Protein AF-A0A961QPS8-F1 (afdb_monomer)

pLDDT: mean 92.87, std 6.24, range [46.91, 98.75]

Nearest PDB structures (foldseek):
  7q5c-assembly1_XXX  TM=2.454E-01  e=1.248E+00  Escherichia coli K-12
  8op8-assembly1_A  TM=2.376E-01  e=6.793E+00  Thermochaetoides thermophila

Mean predicted aligned error: 6.26 Å

Sequence (307 aa):
ETGTLKFAVSGADPADGATFTMTGNLADLVAGGDMFVPVGVDMNLPGAALKAGMTMDFDVTYGQGNYEIDGESPDGPFKLMAAAESGTFGLKLAQEGFAYAAGGKGADISVLVPDFPLPMNVKLAETLADFAMPLAASDEAAPFNAVIRLVGLEVSDELWSIFDPTATLPRDPASLVVDLSGMMRPMIDLFSEEAAQSQMPPVEMRSLDVNDVQLRAAGAELTGTGAMTFDNSAGMPMPIGEVNLRLAGANALMDNLVAMGLMPQDQVMFARMMLGLYAVPSGDDTLTSKIEFKEGGKIFANGQQVQ

Solvent-accessible surface area (backbone atoms only — not comparable to full-atom values): 15236 Å² total; per-residue (Å²): 120,75,39,73,49,71,52,75,51,72,54,66,43,90,88,77,66,26,36,40,39,35,41,36,40,33,29,52,37,41,76,52,70,54,74,48,76,54,89,93,56,57,80,92,41,58,38,62,29,26,76,63,61,21,35,38,38,37,39,37,38,33,36,47,32,39,40,39,37,44,34,39,46,93,83,38,54,35,38,39,38,38,36,29,52,26,36,39,38,36,42,37,40,41,51,63,28,41,35,39,35,41,36,37,30,49,36,40,36,37,40,34,45,64,94,43,99,59,71,43,38,43,34,30,50,33,40,36,41,37,38,32,35,62,29,39,50,42,97,64,66,41,66,32,41,44,34,40,36,41,32,44,42,38,68,31,69,72,61,45,39,77,81,43,70,81,61,74,57,47,85,62,59,21,30,43,36,38,34,36,35,34,28,33,21,21,72,43,42,60,58,36,72,68,39,72,69,42,94,57,82,57,59,48,65,44,35,43,34,36,74,37,34,36,42,33,46,48,65,21,36,41,38,33,35,34,44,33,35,37,50,57,90,79,78,57,72,40,59,36,36,40,38,43,36,38,40,32,27,55,60,60,38,51,52,44,35,37,76,71,68,78,38,60,67,69,58,50,53,51,49,53,54,56,47,57,71,48,34,45,81,75,58,85,57,25,35,36,25,41,39,36,34,35,86,92,74,33,31,23,30,71,88,40,79,78,81

Radius of gyration: 24.62 Å; Cα contacts (8 Å, |Δi|>4): 774; chains: 1; bounding box: 67×42×61 Å

Foldseek 3Di:
DWDKDWDWDKDADPPFGKIKIKTKIWTRKDKDKDWDFDPPDDPVQVLSRQVSWTKIWIKIKTAKMKMKMWMAGPQGIKIKIKIFGMWMWIWIDHQFKTKTKTKTAWIKMWIDDPVDPDIKIWTFGMWMFIWMDTQAADPFWDKIKTKTKGHFIAIDLVVVCVQCVPCLFDRGGWIWIWIKMAIKGQNHRCSDPVVVPDPDRRMGGAKMWRCWTWTDDRQKIKIKTWIWGFDCPVVDTFTFIKMKMKIACVLVSLVSCVVSVVDDPVVSVVVVVVCVVQWDDDDVRMTMWMWGGHPPRWIDIPNHTPD

Secondary structure (DSSP, 8-state):
--EEEEEEEEEE-TTT--EEEEEEEEEEEEEEEEEE--TT--TT-HHHHHHTT-EEEEEEEE-SEEEEEEEEETTEEEEEEEEESEEEEEEEE-SSEEEEEEEEEEEEEEEE-TT-SS-EEEEEEEEEEEEEEE-S--SS-EEEEEEEEEEEEEE-HHHHHHH-TT--S--PPEEEEEEEEEEEEESS-TTSHHHHH-SS--EEEEEEEEEEEEEEETTEEEEEEEEEEEE-TTSSPEEEEEEEEEEESHHHHHHHHHHTTSS-HHHHHHHHHHHHHH-EEEETTEEEEEEEEEGGGEEEETTEE--

Structure (mmCIF, N/CA/C/O backbone):
data_AF-A0A961QPS8-F1
#
_entry.id   AF-A0A961QPS8-F1
#
loop_
_atom_site.group_PDB
_atom_site.id
_atom_site.type_symbol
_atom_site.label_atom_id
_atom_site.label_alt_id
_atom_site.label_comp_id
_atom_site.label_asym_id
_atom_site.label_entity_id
_atom_site.label_seq_id
_atom_site.pdbx_PDB_ins_code
_atom_site.Cartn_x
_atom_site.Cartn_y
_atom_site.Cartn_z
_atom_site.occupancy
_atom_site.B_iso_or_equiv
_atom_site.auth_seq_id
_atom_site.auth_comp_id
_atom_site.auth_asym_id
_atom_site.auth_atom_id
_atom_site.pdbx_PDB_model_num
ATOM 1 N N . GLU A 1 1 ? 17.826 -23.296 -14.457 1.00 46.91 1 GLU A N 1
ATOM 2 C CA . GLU A 1 1 ? 18.429 -24.158 -13.418 1.00 46.91 1 GLU A CA 1
ATOM 3 C C . GLU A 1 1 ? 18.083 -23.547 -12.068 1.00 46.91 1 GLU A C 1
ATOM 5 O O . GLU A 1 1 ? 18.291 -22.354 -11.915 1.00 46.91 1 GLU A O 1
ATOM 10 N N . THR A 1 2 ? 17.494 -24.304 -11.140 1.00 57.53 2 THR A N 1
ATOM 11 C CA . THR A 1 2 ? 17.250 -23.850 -9.760 1.00 57.53 2 THR A CA 1
ATOM 12 C C . THR A 1 2 ? 18.568 -23.908 -8.996 1.00 57.53 2 THR A C 1
ATOM 14 O O . THR A 1 2 ? 19.067 -24.992 -8.689 1.00 57.53 2 THR A O 1
ATOM 17 N N . GLY A 1 3 ? 19.179 -22.749 -8.762 1.00 69.06 3 GLY A N 1
ATOM 18 C CA . GLY A 1 3 ? 20.441 -22.628 -8.037 1.00 69.06 3 GLY A CA 1
ATOM 19 C C . GLY A 1 3 ? 20.224 -22.124 -6.614 1.00 69.06 3 GLY A C 1
ATOM 20 O O . GLY A 1 3 ? 19.382 -21.261 -6.379 1.00 69.06 3 GLY A O 1
ATOM 21 N N . THR A 1 4 ? 21.013 -22.625 -5.663 1.00 81.56 4 THR A N 1
ATOM 22 C CA . THR A 1 4 ? 21.198 -21.937 -4.380 1.00 81.56 4 THR A CA 1
ATOM 23 C C . THR A 1 4 ? 22.307 -20.906 -4.548 1.00 81.56 4 THR A C 1
ATOM 25 O O . THR A 1 4 ? 23.461 -21.273 -4.783 1.00 81.56 4 THR A O 1
ATOM 28 N N . LEU A 1 5 ? 21.984 -19.625 -4.409 1.00 85.69 5 LEU A N 1
ATOM 29 C CA . LEU A 1 5 ? 22.974 -18.555 -4.381 1.00 85.69 5 LEU A CA 1
ATOM 30 C C . LEU A 1 5 ? 23.440 -18.356 -2.939 1.00 85.69 5 LEU A C 1
ATOM 32 O O . LEU A 1 5 ? 22.625 -18.176 -2.041 1.00 85.69 5 LEU A O 1
ATOM 36 N N . LYS A 1 6 ? 24.752 -18.371 -2.712 1.00 89.25 6 LYS A N 1
ATOM 37 C CA . LYS A 1 6 ? 25.366 -17.935 -1.452 1.00 89.25 6 LYS A CA 1
ATOM 38 C C . LYS A 1 6 ? 26.243 -16.736 -1.746 1.00 89.25 6 LYS A C 1
ATOM 40 O O . LYS A 1 6 ? 26.982 -16.759 -2.729 1.00 89.25 6 LYS A O 1
ATOM 45 N N . PHE A 1 7 ? 26.186 -15.721 -0.900 1.00 88.88 7 PHE A N 1
ATOM 46 C CA . PHE A 1 7 ? 26.991 -14.520 -1.075 1.00 88.88 7 PHE A CA 1
ATOM 47 C C . PHE A 1 7 ? 27.584 -14.058 0.253 1.00 88.88 7 PHE A C 1
ATOM 49 O O . PHE A 1 7 ? 27.034 -14.305 1.327 1.00 88.88 7 PHE A O 1
ATOM 56 N N . ALA A 1 8 ? 28.736 -13.404 0.147 1.00 90.56 8 ALA A N 1
ATOM 57 C CA . ALA A 1 8 ? 29.408 -12.730 1.240 1.00 90.56 8 ALA A CA 1
ATOM 58 C C . ALA A 1 8 ? 29.991 -11.423 0.698 1.00 90.56 8 ALA A C 1
ATOM 60 O O . ALA A 1 8 ? 30.684 -11.430 -0.321 1.00 90.56 8 ALA A O 1
ATOM 61 N N . VAL A 1 9 ? 29.686 -10.313 1.357 1.00 91.44 9 VAL A N 1
ATOM 62 C CA . VAL A 1 9 ? 30.145 -8.969 0.999 1.00 91.44 9 VAL A CA 1
ATOM 63 C C . VAL A 1 9 ? 30.686 -8.317 2.260 1.00 91.44 9 VAL A C 1
ATOM 65 O O . VAL A 1 9 ? 30.126 -8.496 3.335 1.00 91.44 9 VAL A O 1
ATOM 68 N N . SER A 1 10 ? 31.769 -7.561 2.152 1.00 92.69 10 SER A N 1
ATOM 69 C CA . SER A 1 10 ? 32.258 -6.733 3.250 1.00 92.69 10 SER A CA 1
ATOM 70 C C . SER A 1 10 ? 32.686 -5.369 2.737 1.00 92.69 10 SER A C 1
ATOM 72 O O . SER A 1 10 ? 33.065 -5.218 1.573 1.00 92.69 10 SER A O 1
ATOM 74 N N . GLY A 1 11 ? 32.604 -4.369 3.605 1.00 90.81 11 GLY A N 1
ATOM 75 C CA . GLY A 1 11 ? 32.961 -2.999 3.275 1.00 90.81 11 GLY A CA 1
ATOM 76 C C . GLY A 1 11 ? 33.379 -2.209 4.504 1.00 90.81 11 GLY A C 1
ATOM 77 O O . GLY A 1 11 ? 33.095 -2.597 5.638 1.00 90.81 11 GLY A O 1
ATOM 78 N N . ALA A 1 12 ? 34.071 -1.103 4.249 1.00 89.50 12 ALA A N 1
ATOM 79 C CA . ALA A 1 12 ? 34.428 -0.115 5.251 1.00 89.50 12 ALA A CA 1
ATOM 80 C C . ALA A 1 12 ? 34.235 1.289 4.668 1.00 89.50 12 ALA A C 1
ATOM 82 O O . ALA A 1 12 ? 34.632 1.528 3.523 1.00 89.50 12 ALA A O 1
ATOM 83 N N . ASP A 1 13 ? 33.640 2.197 5.436 1.00 83.25 13 ASP A N 1
ATOM 84 C CA . ASP A 1 13 ? 33.538 3.605 5.077 1.00 83.25 13 ASP A CA 1
ATOM 85 C C . ASP A 1 13 ? 34.878 4.302 5.388 1.00 83.25 13 ASP A C 1
ATOM 87 O O . ASP A 1 13 ? 35.341 4.305 6.533 1.00 83.25 13 ASP A O 1
ATOM 91 N N . PRO A 1 14 ? 35.557 4.874 4.380 1.00 78.75 14 PRO A N 1
ATOM 92 C CA . PRO A 1 14 ? 36.838 5.539 4.579 1.00 78.75 14 PRO A CA 1
ATOM 93 C C . PRO A 1 14 ? 36.748 6.872 5.344 1.00 78.75 14 PRO A C 1
ATOM 95 O O . PRO A 1 14 ? 37.793 7.387 5.743 1.00 78.75 14 PRO A O 1
ATOM 98 N N . ALA A 1 15 ? 35.561 7.461 5.518 1.00 81.94 15 ALA A N 1
ATOM 99 C CA . ALA A 1 15 ? 35.373 8.750 6.182 1.00 81.94 15 ALA A CA 1
ATOM 100 C C . ALA A 1 15 ? 35.263 8.629 7.709 1.00 81.94 15 ALA A C 1
ATOM 102 O O . ALA A 1 15 ? 35.860 9.439 8.421 1.00 81.94 15 ALA A O 1
ATOM 103 N N . ASP A 1 16 ? 34.530 7.634 8.209 1.00 81.81 16 ASP A N 1
ATOM 104 C CA . ASP A 1 16 ? 34.282 7.435 9.644 1.00 81.81 16 ASP A CA 1
ATOM 105 C C . ASP A 1 16 ? 34.782 6.082 10.183 1.00 81.81 16 ASP A C 1
ATOM 107 O O . ASP A 1 16 ? 34.787 5.865 11.394 1.00 81.81 16 ASP A O 1
ATOM 111 N N . GLY A 1 17 ? 35.285 5.205 9.308 1.00 80.81 17 GLY A N 1
ATOM 112 C CA . GLY A 1 17 ? 35.833 3.904 9.677 1.00 80.81 17 GLY A CA 1
ATOM 113 C C . GLY A 1 17 ? 34.779 2.840 9.979 1.00 80.81 17 GLY A C 1
ATOM 114 O O . GLY A 1 17 ? 35.161 1.762 10.440 1.00 80.81 17 GLY A O 1
ATOM 115 N N . ALA A 1 18 ? 33.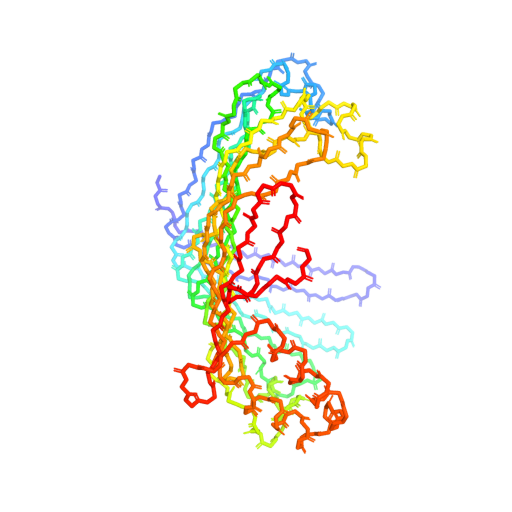491 3.105 9.729 1.00 87.19 18 ALA A N 1
ATOM 116 C CA . ALA A 1 18 ? 32.432 2.123 9.922 1.00 87.19 18 ALA A CA 1
ATOM 117 C C . ALA A 1 18 ? 32.671 0.887 9.045 1.00 87.19 18 ALA A C 1
ATOM 119 O O . ALA A 1 18 ? 33.110 1.006 7.902 1.00 87.19 18 ALA A O 1
ATOM 120 N N . THR A 1 19 ? 32.377 -0.310 9.551 1.00 92.00 19 THR A N 1
ATO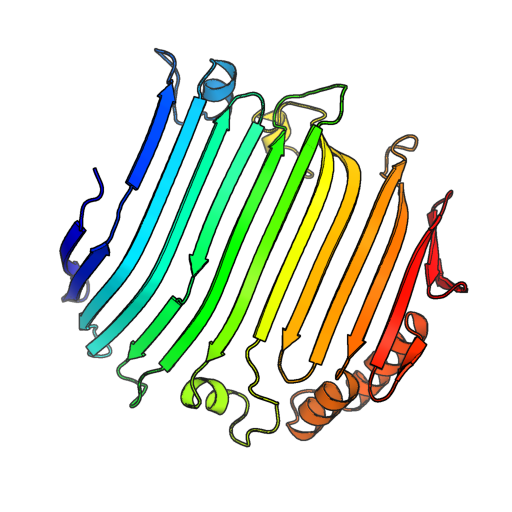M 121 C CA . THR A 1 19 ? 32.561 -1.563 8.800 1.00 92.00 19 THR A CA 1
ATOM 122 C C . THR A 1 19 ? 31.287 -2.386 8.769 1.00 92.00 19 THR A C 1
ATOM 124 O O . THR A 1 19 ? 30.444 -2.270 9.656 1.00 92.00 19 THR A O 1
ATOM 127 N N . PHE A 1 20 ? 31.142 -3.231 7.750 1.00 92.81 20 PHE A N 1
ATOM 128 C CA . PHE A 1 20 ? 30.085 -4.233 7.716 1.00 92.81 20 PHE A CA 1
ATOM 129 C C . PHE A 1 20 ? 30.532 -5.510 7.005 1.00 92.81 20 PHE A C 1
ATOM 131 O O . PHE A 1 20 ? 31.350 -5.493 6.080 1.00 92.81 20 PHE A O 1
ATOM 138 N N . THR A 1 21 ? 29.933 -6.622 7.410 1.00 94.31 21 THR A N 1
ATOM 139 C CA . THR A 1 21 ? 29.937 -7.902 6.713 1.00 94.31 21 THR A CA 1
ATOM 140 C C . THR A 1 21 ? 28.502 -8.344 6.499 1.00 94.31 21 THR A C 1
ATOM 142 O O . THR A 1 21 ? 27.720 -8.392 7.440 1.00 94.31 21 THR A O 1
ATOM 145 N N . MET A 1 22 ? 28.168 -8.694 5.266 1.00 94.19 22 MET A N 1
ATOM 146 C CA . MET A 1 22 ? 26.887 -9.252 4.878 1.00 94.19 22 MET A CA 1
ATOM 147 C C . MET A 1 22 ? 27.101 -10.679 4.389 1.00 94.19 22 MET A C 1
ATOM 149 O O . MET A 1 22 ? 27.921 -10.912 3.501 1.00 94.19 22 MET A O 1
ATOM 153 N N . THR A 1 23 ? 26.350 -11.632 4.923 1.00 95.38 23 THR A N 1
ATOM 154 C CA . THR A 1 23 ? 26.314 -13.008 4.418 1.00 95.38 23 THR A CA 1
ATOM 155 C C . THR A 1 23 ? 24.877 -13.431 4.187 1.00 95.38 23 THR A C 1
ATOM 157 O O . THR A 1 23 ? 23.976 -12.971 4.877 1.00 95.38 23 THR A O 1
ATOM 160 N N . GLY A 1 24 ? 24.636 -14.287 3.202 1.00 93.94 24 GLY A N 1
ATOM 161 C CA . GLY A 1 24 ? 23.279 -14.740 2.938 1.00 93.94 24 GLY A CA 1
ATOM 162 C C . GLY A 1 24 ? 23.203 -15.916 1.990 1.00 93.94 24 GLY A C 1
ATOM 163 O O . GLY A 1 24 ? 24.182 -16.308 1.340 1.00 93.94 24 GLY A O 1
ATOM 164 N N . ASN A 1 25 ? 22.011 -16.495 1.932 1.00 94.06 25 ASN A N 1
ATOM 165 C CA . ASN A 1 25 ? 21.670 -17.532 0.980 1.00 94.06 25 ASN A CA 1
ATOM 166 C C . ASN A 1 25 ? 20.266 -17.324 0.410 1.00 94.06 25 ASN A C 1
ATOM 168 O O . ASN A 1 25 ? 19.387 -16.772 1.067 1.00 94.06 25 ASN A O 1
ATOM 172 N N . LEU A 1 26 ? 20.084 -17.790 -0.818 1.00 92.75 26 LEU A N 1
ATOM 173 C CA . LEU A 1 26 ? 18.831 -17.736 -1.549 1.00 92.75 26 LEU A CA 1
ATOM 174 C C . LEU A 1 26 ? 18.625 -19.076 -2.254 1.00 92.75 26 LEU A C 1
ATOM 176 O O . LEU A 1 26 ? 19.466 -19.477 -3.064 1.00 92.75 26 LEU A O 1
ATOM 180 N N . ALA A 1 27 ? 17.553 -19.787 -1.922 1.00 94.81 27 ALA A N 1
ATOM 181 C CA . ALA A 1 27 ? 17.189 -21.052 -2.548 1.00 94.81 27 ALA A CA 1
ATOM 182 C C . ALA A 1 27 ? 16.313 -20.837 -3.787 1.00 94.81 27 ALA A C 1
ATOM 184 O O . ALA A 1 27 ? 15.643 -19.814 -3.919 1.00 94.81 27 ALA A O 1
ATOM 185 N N . ASP A 1 28 ? 16.315 -21.832 -4.677 1.00 94.00 28 ASP A N 1
ATOM 186 C CA . ASP A 1 28 ? 15.413 -21.931 -5.829 1.00 94.00 28 ASP A CA 1
ATOM 187 C C . ASP A 1 28 ? 15.328 -20.658 -6.678 1.00 94.00 28 ASP A C 1
ATOM 189 O O . ASP A 1 28 ? 14.266 -20.310 -7.190 1.00 94.00 28 ASP A O 1
ATOM 193 N N . LEU A 1 29 ? 16.459 -19.959 -6.836 1.00 93.88 29 LEU A N 1
ATOM 194 C CA . LEU A 1 29 ? 16.505 -18.765 -7.664 1.00 93.88 29 LEU A CA 1
ATOM 195 C C . LEU A 1 29 ? 16.275 -19.164 -9.122 1.00 93.88 29 LEU A C 1
ATOM 197 O O . LEU A 1 29 ? 17.059 -19.913 -9.714 1.00 93.88 29 LEU A O 1
ATOM 201 N N . VAL A 1 30 ? 15.207 -18.624 -9.692 1.00 93.31 30 VAL A N 1
ATOM 202 C CA . VAL A 1 30 ? 14.892 -18.677 -11.114 1.00 93.31 30 VAL A CA 1
ATOM 203 C C . VAL A 1 30 ? 14.778 -17.240 -11.586 1.00 93.31 30 VAL A C 1
ATOM 205 O O . VAL A 1 30 ? 14.042 -16.453 -10.999 1.00 93.31 30 VAL A O 1
ATOM 208 N N . ALA A 1 31 ? 15.538 -16.904 -12.621 1.00 92.31 31 ALA A N 1
ATOM 209 C CA . ALA A 1 31 ? 15.462 -15.619 -13.291 1.00 92.31 31 ALA A CA 1
ATOM 210 C C . ALA A 1 31 ? 15.270 -15.873 -14.785 1.00 92.31 31 ALA A C 1
ATOM 212 O O . ALA A 1 31 ? 16.055 -16.607 -15.398 1.00 92.31 31 ALA A O 1
ATOM 213 N N . GLY A 1 32 ? 14.214 -15.298 -15.337 1.00 93.12 32 GLY A N 1
ATOM 214 C CA . GLY A 1 32 ? 13.898 -15.261 -16.751 1.00 93.12 32 GLY A CA 1
ATOM 215 C C . GLY A 1 32 ? 13.881 -13.818 -17.230 1.00 93.12 32 GLY A C 1
ATOM 216 O O . GLY A 1 32 ? 13.645 -12.881 -16.468 1.00 93.12 32 GLY A O 1
ATOM 217 N N . GLY A 1 33 ? 14.191 -13.619 -18.502 1.00 92.94 33 GLY A N 1
ATOM 218 C CA . GLY A 1 33 ? 13.954 -12.322 -19.094 1.00 92.94 33 GLY A CA 1
ATOM 219 C C . GLY A 1 33 ? 14.392 -12.227 -20.537 1.00 92.94 33 GLY A C 1
ATOM 220 O O . GLY A 1 33 ? 15.407 -12.794 -20.941 1.00 92.94 33 GLY A O 1
ATOM 221 N N . ASP A 1 34 ? 13.622 -11.453 -21.282 1.00 94.56 34 ASP A N 1
ATOM 222 C CA . ASP A 1 34 ? 13.868 -11.088 -22.660 1.00 94.56 34 ASP A CA 1
ATOM 223 C C . ASP A 1 34 ? 13.919 -9.563 -22.744 1.00 94.56 34 ASP A C 1
ATOM 225 O O . ASP A 1 34 ? 13.008 -8.846 -22.326 1.00 94.56 34 ASP A O 1
ATOM 229 N N . MET A 1 35 ? 15.015 -9.052 -23.294 1.00 92.38 35 MET A N 1
ATOM 230 C CA . MET A 1 35 ? 15.193 -7.629 -23.537 1.00 92.38 35 MET A CA 1
ATOM 231 C C . MET A 1 35 ? 15.536 -7.417 -25.002 1.00 92.38 35 MET A C 1
ATOM 233 O O . MET A 1 35 ? 16.478 -8.012 -25.529 1.00 92.38 35 MET A O 1
ATOM 237 N N . PHE A 1 36 ? 14.803 -6.518 -25.644 1.00 93.12 36 PHE A N 1
ATOM 238 C CA . PHE A 1 36 ? 15.124 -6.037 -26.975 1.00 93.12 36 PHE A CA 1
ATOM 239 C C . PHE A 1 36 ? 15.411 -4.542 -26.904 1.00 93.12 36 PHE A C 1
ATOM 241 O O . PHE A 1 36 ? 14.554 -3.750 -26.518 1.00 93.12 36 PHE A O 1
ATOM 248 N N . VAL A 1 37 ? 16.630 -4.163 -27.289 1.00 91.25 37 VAL A N 1
ATOM 249 C CA . VAL A 1 37 ? 17.061 -2.765 -27.378 1.00 91.25 37 VAL A CA 1
ATOM 250 C C . VAL A 1 37 ? 17.400 -2.458 -28.837 1.00 91.25 37 VAL A C 1
ATOM 252 O O . VAL A 1 37 ? 18.341 -3.050 -29.378 1.00 91.25 37 VAL A O 1
ATOM 255 N N . PRO A 1 38 ? 16.665 -1.546 -29.496 1.00 88.88 38 PRO A N 1
ATOM 256 C CA . PRO A 1 38 ? 16.979 -1.139 -30.857 1.00 88.88 38 PRO A CA 1
ATOM 257 C C . PRO A 1 38 ? 18.354 -0.457 -30.944 1.00 88.88 38 PRO A C 1
ATOM 259 O O . PRO A 1 38 ? 18.767 0.293 -30.058 1.00 88.88 38 PRO A O 1
ATOM 262 N N . VAL A 1 39 ? 19.075 -0.696 -32.042 1.00 88.31 39 VAL A N 1
ATOM 263 C CA . VAL A 1 39 ? 20.409 -0.114 -32.261 1.00 88.31 39 VAL A CA 1
ATOM 264 C C . VAL A 1 39 ? 20.317 1.410 -32.392 1.00 88.31 39 VAL A C 1
ATOM 266 O O . VAL A 1 39 ? 19.514 1.921 -33.168 1.00 88.31 39 VAL A O 1
ATOM 269 N N . GLY A 1 40 ? 21.200 2.133 -31.695 1.00 82.81 40 GLY A N 1
ATOM 270 C CA . GLY A 1 40 ? 21.330 3.591 -31.820 1.00 82.81 40 GLY A CA 1
ATOM 271 C C . GLY A 1 40 ? 20.361 4.407 -30.960 1.00 82.81 40 GLY A C 1
ATOM 272 O O . GLY A 1 40 ? 20.260 5.615 -31.154 1.00 82.81 40 GLY A O 1
ATOM 273 N N . VAL A 1 41 ? 19.664 3.765 -30.023 1.00 83.81 41 VAL A N 1
ATOM 274 C CA . VAL A 1 41 ? 18.762 4.412 -29.065 1.00 83.81 41 VAL A CA 1
ATOM 275 C C . VAL A 1 41 ? 19.531 4.902 -27.834 1.00 83.81 41 VAL A C 1
ATOM 277 O O . VAL A 1 41 ? 20.390 4.194 -27.308 1.00 83.81 41 VAL A O 1
ATOM 280 N N . ASP A 1 42 ? 19.200 6.103 -27.354 1.00 80.31 42 ASP A N 1
ATOM 281 C CA . ASP A 1 42 ? 19.700 6.625 -26.079 1.00 80.31 42 ASP A CA 1
ATOM 282 C C . ASP A 1 42 ? 18.856 6.093 -24.913 1.00 80.31 42 ASP A C 1
ATOM 284 O O . ASP A 1 42 ? 17.688 6.451 -24.755 1.00 80.31 42 ASP A O 1
ATOM 288 N N . MET A 1 43 ? 19.462 5.249 -24.076 1.00 78.31 43 MET A N 1
ATOM 289 C CA . MET A 1 43 ? 18.806 4.640 -22.912 1.00 78.31 43 MET A CA 1
ATOM 290 C C . MET A 1 43 ? 18.489 5.644 -21.794 1.00 78.31 43 MET A C 1
ATOM 292 O O . MET A 1 43 ? 17.708 5.329 -20.900 1.00 78.31 43 MET A O 1
ATOM 296 N N . ASN A 1 44 ? 19.046 6.858 -21.844 1.00 79.56 44 ASN A N 1
ATOM 297 C CA . ASN A 1 44 ? 18.687 7.932 -20.915 1.00 79.56 44 ASN A CA 1
ATOM 298 C C . ASN A 1 44 ? 17.355 8.608 -21.282 1.00 79.56 44 ASN A C 1
ATOM 300 O O . ASN A 1 44 ? 16.832 9.395 -20.496 1.00 79.56 44 ASN A O 1
ATOM 304 N N . LEU A 1 45 ? 16.799 8.304 -22.462 1.00 74.19 45 LEU A N 1
ATOM 305 C CA . LEU A 1 45 ? 15.521 8.815 -22.955 1.00 74.19 45 LEU A CA 1
ATOM 306 C C . LEU A 1 45 ? 14.523 7.652 -23.116 1.00 74.19 45 LEU A C 1
ATOM 308 O O . LEU A 1 45 ? 14.223 7.245 -24.243 1.00 74.19 45 LEU A O 1
ATOM 312 N N . PRO A 1 46 ? 13.980 7.102 -22.011 1.00 75.38 46 PRO A N 1
ATOM 313 C CA . PRO A 1 46 ? 13.177 5.877 -22.034 1.00 75.38 46 PRO A CA 1
ATOM 314 C C . PRO A 1 46 ? 11.958 5.965 -22.961 1.00 75.38 46 PRO A C 1
ATOM 316 O O . PRO A 1 46 ? 11.638 4.990 -23.635 1.00 75.38 46 PRO A O 1
ATOM 319 N N . GLY A 1 47 ? 11.324 7.135 -23.095 1.00 81.88 47 GLY A N 1
ATOM 320 C CA . GLY A 1 47 ? 10.215 7.307 -24.038 1.00 81.88 47 GLY A CA 1
ATOM 321 C C . GLY A 1 47 ? 10.617 7.205 -25.511 1.00 81.88 47 GLY A C 1
ATOM 322 O O . GLY A 1 47 ? 9.896 6.607 -26.309 1.00 81.88 47 GLY A O 1
ATOM 323 N N . ALA A 1 48 ? 11.793 7.719 -25.886 1.00 83.56 48 ALA A N 1
ATOM 324 C CA . ALA A 1 48 ? 12.323 7.547 -27.239 1.00 83.56 48 ALA A CA 1
ATOM 325 C C . ALA A 1 48 ? 12.696 6.081 -27.506 1.00 83.56 48 ALA A C 1
ATOM 327 O O . ALA A 1 48 ? 12.461 5.575 -28.603 1.00 83.56 48 ALA A O 1
ATOM 328 N N . ALA A 1 49 ? 13.219 5.389 -26.491 1.00 86.62 49 ALA A N 1
ATOM 329 C CA . ALA A 1 49 ? 13.554 3.976 -26.578 1.00 86.62 49 ALA A CA 1
ATOM 330 C C . ALA A 1 49 ? 12.324 3.086 -26.782 1.00 86.62 49 ALA A C 1
ATOM 332 O O . ALA A 1 49 ? 12.324 2.237 -27.675 1.00 86.62 49 ALA A O 1
ATOM 333 N N . LEU A 1 50 ? 11.250 3.324 -26.025 1.00 88.81 50 LEU A N 1
ATOM 334 C CA . LEU A 1 50 ? 9.989 2.593 -26.177 1.00 88.81 50 LEU A CA 1
ATOM 335 C C . LEU A 1 50 ? 9.355 2.832 -27.548 1.00 88.81 50 LEU A C 1
ATOM 337 O O . LEU A 1 50 ? 8.972 1.877 -28.216 1.00 88.81 50 LEU A O 1
ATOM 341 N N . LYS A 1 51 ? 9.345 4.080 -28.034 1.00 86.12 51 LYS A N 1
ATOM 342 C CA . LYS A 1 51 ? 8.882 4.399 -29.397 1.00 86.12 51 LYS A CA 1
ATOM 343 C C . LYS A 1 51 ? 9.712 3.736 -30.494 1.00 86.12 51 LYS A C 1
ATOM 345 O O . LYS A 1 51 ? 9.184 3.451 -31.564 1.00 86.12 51 LYS A O 1
ATOM 350 N N . ALA A 1 52 ? 11.001 3.505 -30.250 1.00 89.38 52 ALA A N 1
ATOM 351 C CA . ALA A 1 52 ? 11.874 2.786 -31.173 1.00 89.38 52 ALA A CA 1
ATOM 352 C C . ALA A 1 52 ? 11.654 1.259 -31.145 1.00 89.38 52 ALA A C 1
ATOM 354 O O . ALA A 1 52 ? 12.288 0.544 -31.923 1.00 89.38 52 ALA A O 1
ATOM 355 N N . GLY A 1 53 ? 10.759 0.764 -30.283 1.00 90.19 53 GLY A N 1
ATOM 356 C CA . GLY A 1 53 ? 10.390 -0.643 -30.169 1.00 90.19 53 GLY A CA 1
ATOM 357 C C . GLY A 1 53 ? 11.110 -1.391 -29.052 1.00 90.19 53 GLY A C 1
ATOM 358 O O . GLY A 1 53 ? 11.144 -2.613 -29.104 1.00 90.19 53 GLY A O 1
ATOM 359 N N . MET A 1 54 ? 11.713 -0.702 -28.074 1.00 92.94 54 MET A N 1
ATOM 360 C CA . MET A 1 54 ? 12.319 -1.364 -26.914 1.00 92.94 54 MET A CA 1
ATOM 361 C C . MET A 1 54 ? 11.274 -2.162 -26.128 1.00 92.94 54 MET A C 1
ATOM 363 O O . MET A 1 54 ? 10.198 -1.648 -25.822 1.00 92.94 54 MET A O 1
ATOM 367 N N . THR A 1 55 ? 11.631 -3.385 -25.739 1.00 94.94 55 THR A N 1
ATOM 368 C CA . THR A 1 55 ? 10.825 -4.217 -24.840 1.00 94.94 55 THR A CA 1
ATOM 369 C C . THR A 1 55 ? 11.690 -4.791 -23.727 1.00 94.94 55 THR A C 1
ATOM 371 O O . THR A 1 55 ? 12.851 -5.148 -23.941 1.00 94.94 55 THR A O 1
ATOM 374 N N . MET A 1 56 ? 11.111 -4.908 -22.539 1.00 94.94 56 MET A N 1
ATOM 375 C CA . MET A 1 56 ? 11.689 -5.583 -21.385 1.00 94.94 56 MET A CA 1
ATOM 376 C C . MET A 1 56 ? 10.625 -6.493 -20.785 1.00 94.94 56 MET A C 1
ATOM 378 O O . MET A 1 56 ? 9.537 -6.030 -20.459 1.00 94.94 56 MET A O 1
ATOM 382 N N . ASP A 1 57 ? 10.939 -7.769 -20.639 1.00 96.62 57 ASP A N 1
ATOM 383 C CA . ASP A 1 57 ? 10.179 -8.729 -19.847 1.00 96.62 57 ASP A CA 1
ATOM 384 C C . ASP A 1 57 ? 11.188 -9.404 -18.928 1.00 96.62 57 ASP A C 1
ATOM 386 O O . ASP A 1 57 ? 12.190 -9.941 -19.397 1.00 96.62 57 ASP A O 1
ATOM 390 N N . PHE A 1 58 ? 11.000 -9.282 -17.625 1.00 96.38 58 PHE A N 1
ATOM 391 C CA . PHE A 1 58 ? 11.906 -9.823 -16.629 1.00 96.38 58 PHE A CA 1
ATOM 392 C C . PHE A 1 58 ? 11.090 -10.401 -15.490 1.00 96.38 58 PHE A C 1
ATOM 394 O O . PHE A 1 58 ? 10.214 -9.731 -14.943 1.00 96.38 58 PHE A O 1
ATOM 401 N N . ASP A 1 59 ? 11.413 -11.625 -15.109 1.00 96.69 59 ASP A N 1
ATOM 402 C CA . ASP A 1 59 ? 10.801 -12.323 -13.998 1.00 96.69 59 ASP A CA 1
ATOM 403 C C . ASP A 1 59 ? 11.882 -12.953 -13.122 1.00 96.69 59 ASP A C 1
ATOM 405 O O . ASP A 1 59 ? 12.876 -13.508 -13.589 1.00 96.69 59 ASP A O 1
ATOM 409 N N . VAL A 1 60 ? 11.703 -12.837 -11.814 1.00 95.69 60 VAL A N 1
ATOM 410 C CA . VAL A 1 60 ? 12.544 -13.481 -10.816 1.00 95.69 60 VAL A CA 1
ATOM 411 C C . VAL A 1 60 ? 11.644 -14.094 -9.772 1.00 95.69 60 VAL A C 1
ATOM 413 O O . VAL A 1 60 ? 10.756 -13.443 -9.227 1.00 95.69 60 VAL A O 1
ATOM 416 N N . THR A 1 61 ? 11.923 -15.338 -9.432 1.00 96.44 61 THR A N 1
ATOM 417 C CA . THR A 1 61 ? 11.336 -16.000 -8.274 1.00 96.44 61 THR A CA 1
ATOM 418 C C . THR A 1 61 ? 12.443 -16.614 -7.446 1.00 96.44 61 THR A C 1
ATOM 420 O O . THR A 1 61 ? 13.427 -17.116 -7.993 1.00 96.44 61 THR A O 1
ATOM 423 N N . TYR A 1 62 ? 12.277 -16.605 -6.134 1.00 95.25 62 TYR A N 1
ATOM 424 C CA . TYR A 1 62 ? 13.168 -17.298 -5.222 1.00 95.25 62 TYR A CA 1
ATOM 425 C C . TYR A 1 62 ? 12.367 -17.979 -4.110 1.00 95.25 62 TYR A C 1
ATOM 427 O O . TYR A 1 62 ? 11.283 -17.523 -3.733 1.00 95.25 62 TYR A O 1
ATOM 435 N N . GLY A 1 63 ? 12.897 -19.096 -3.618 1.00 95.88 63 GLY A N 1
ATOM 436 C CA . GLY A 1 63 ? 12.357 -19.845 -2.487 1.00 95.88 63 GLY A CA 1
ATOM 437 C C . GLY A 1 63 ? 12.825 -19.264 -1.157 1.00 95.88 63 GLY A C 1
ATOM 438 O O . GLY A 1 63 ? 12.929 -18.054 -0.991 1.00 95.88 63 GLY A O 1
ATOM 439 N N . GLN A 1 64 ? 13.145 -20.116 -0.189 1.00 96.44 64 GLN A N 1
ATOM 440 C CA . GLN A 1 64 ? 13.608 -19.631 1.108 1.00 96.44 64 GLN A CA 1
ATOM 441 C C . GLN A 1 64 ? 14.912 -18.829 0.964 1.00 96.44 64 GLN A C 1
ATOM 443 O O . GLN A 1 64 ? 15.863 -19.274 0.318 1.00 96.44 64 GLN A O 1
ATOM 448 N N . GLY A 1 65 ? 14.972 -17.659 1.595 1.00 95.00 65 GLY A N 1
ATOM 449 C CA . GLY A 1 65 ? 16.155 -16.808 1.615 1.00 95.00 65 GLY A CA 1
ATOM 450 C C . GLY A 1 65 ? 16.418 -16.244 3.000 1.00 95.00 65 GLY A C 1
ATOM 451 O O . GLY A 1 65 ? 15.493 -16.012 3.776 1.00 95.00 65 GLY A O 1
ATOM 452 N N . ASN A 1 66 ? 17.688 -16.018 3.317 1.00 95.81 66 ASN A N 1
ATOM 453 C CA . ASN A 1 66 ? 18.069 -15.223 4.475 1.00 95.81 66 ASN A CA 1
ATOM 454 C C . ASN A 1 66 ? 19.354 -14.444 4.217 1.00 95.81 66 ASN A C 1
ATOM 456 O O . ASN A 1 66 ? 20.184 -14.827 3.387 1.00 95.81 66 ASN A O 1
ATOM 460 N N . TYR A 1 67 ? 19.513 -13.351 4.948 1.00 94.50 67 TYR A N 1
ATOM 461 C CA . TYR A 1 67 ? 20.769 -12.637 5.032 1.00 94.50 67 TYR A CA 1
ATOM 462 C C . TYR A 1 67 ? 20.970 -12.047 6.424 1.00 94.50 67 TYR A C 1
ATOM 464 O O . TYR A 1 67 ? 20.027 -11.756 7.158 1.00 94.50 67 TYR A O 1
ATOM 472 N N . GLU A 1 68 ? 22.234 -11.880 6.768 1.00 96.38 68 GLU A N 1
ATOM 473 C CA . GLU A 1 68 ? 22.714 -11.315 8.014 1.00 96.38 68 GLU A CA 1
ATOM 474 C C . GLU A 1 68 ? 23.720 -10.223 7.673 1.00 96.38 68 GLU A C 1
ATOM 476 O O . GLU A 1 68 ? 24.581 -10.415 6.812 1.00 96.38 68 GLU A O 1
ATOM 481 N N . ILE A 1 69 ? 23.582 -9.073 8.321 1.00 95.44 69 ILE A N 1
ATOM 482 C CA . ILE A 1 69 ? 24.517 -7.958 8.276 1.00 95.44 69 ILE A CA 1
ATOM 483 C C . ILE A 1 69 ? 25.001 -7.738 9.702 1.00 95.44 69 ILE A C 1
ATOM 485 O O . ILE A 1 69 ? 24.201 -7.419 10.578 1.00 95.44 69 ILE A O 1
ATOM 489 N N . ASP A 1 70 ? 26.301 -7.861 9.915 1.00 94.88 70 ASP A N 1
ATOM 490 C CA . ASP A 1 70 ? 26.977 -7.414 11.128 1.00 94.88 70 ASP A CA 1
ATOM 491 C C . ASP A 1 70 ? 27.830 -6.205 10.770 1.00 94.88 70 ASP A C 1
ATOM 493 O O . ASP A 1 70 ? 28.537 -6.224 9.760 1.00 94.88 70 ASP A O 1
ATOM 497 N N . GLY A 1 71 ? 27.785 -5.158 11.581 1.00 93.31 71 GLY A N 1
ATOM 498 C CA . GLY A 1 71 ? 28.611 -3.985 11.357 1.00 93.31 71 GLY A CA 1
ATOM 499 C C . GLY A 1 71 ? 28.953 -3.239 12.630 1.00 93.31 71 GLY A C 1
ATOM 500 O O . GLY A 1 71 ? 28.398 -3.479 13.700 1.00 93.31 71 GLY A O 1
ATOM 501 N N . GLU A 1 72 ? 29.898 -2.323 12.493 1.00 92.56 72 GLU A N 1
ATOM 502 C CA . GLU A 1 72 ? 30.392 -1.471 13.565 1.00 92.56 72 GLU A CA 1
ATOM 503 C C . GLU A 1 72 ? 30.372 -0.030 13.066 1.00 92.56 72 GLU A C 1
ATOM 505 O O . GLU A 1 72 ? 30.975 0.274 12.036 1.00 92.56 72 GLU A O 1
ATOM 510 N N . SER A 1 73 ? 29.630 0.835 13.758 1.00 87.38 73 SER A N 1
ATOM 511 C CA . SER A 1 73 ? 29.553 2.272 13.489 1.00 87.38 73 SER A CA 1
ATOM 512 C C . SER A 1 73 ? 30.216 3.063 14.628 1.00 87.38 73 SER A C 1
ATOM 514 O O . SER A 1 73 ? 30.519 2.487 15.679 1.00 87.38 73 SER A O 1
ATOM 516 N N . PRO A 1 74 ? 30.417 4.386 14.476 1.00 85.00 74 PRO A N 1
ATOM 517 C CA . PRO A 1 74 ? 30.882 5.238 15.573 1.00 85.00 74 PRO A CA 1
ATOM 518 C C . PRO A 1 74 ? 29.995 5.184 16.829 1.00 85.00 74 PRO A C 1
ATOM 520 O O . PRO A 1 74 ? 30.493 5.394 17.934 1.00 85.00 74 PRO A O 1
ATOM 523 N N . ASP A 1 75 ? 28.706 4.874 16.658 1.00 85.56 75 ASP A N 1
ATOM 524 C CA . ASP A 1 75 ? 27.721 4.763 17.740 1.00 85.56 75 ASP A CA 1
ATOM 525 C C . ASP A 1 75 ? 27.693 3.356 18.373 1.00 85.56 75 ASP A C 1
ATOM 527 O O . ASP A 1 75 ? 27.099 3.157 19.432 1.00 85.56 75 ASP A O 1
ATOM 531 N N . GLY A 1 76 ? 28.370 2.377 17.759 1.00 89.44 76 GLY A N 1
ATOM 532 C CA . GLY A 1 76 ? 28.556 1.022 18.275 1.00 89.44 76 GLY A CA 1
ATOM 533 C C . GLY A 1 76 ? 28.190 -0.088 17.276 1.00 89.44 76 GLY A C 1
ATOM 534 O O . GLY A 1 76 ? 27.935 0.167 16.097 1.00 89.44 76 GLY A O 1
ATOM 535 N N . PRO A 1 77 ? 28.172 -1.355 17.729 1.00 92.25 77 PRO A N 1
ATOM 536 C CA . PRO A 1 77 ? 27.869 -2.493 16.870 1.00 92.25 77 PRO A CA 1
ATOM 537 C C . PRO A 1 77 ? 26.376 -2.584 16.541 1.00 92.25 77 PRO A C 1
ATOM 539 O O . PRO A 1 77 ? 25.522 -2.434 17.415 1.00 92.25 77 PRO A O 1
ATOM 542 N N . PHE A 1 78 ? 26.055 -2.927 15.298 1.00 92.88 78 PHE A N 1
ATOM 543 C CA . PHE A 1 78 ? 24.692 -3.235 14.877 1.00 92.88 78 PHE A CA 1
ATOM 544 C C . PHE A 1 78 ? 24.633 -4.592 14.179 1.00 92.88 78 PHE A C 1
ATOM 546 O O . PHE A 1 78 ? 25.603 -5.054 13.573 1.00 92.88 78 PHE A O 1
ATOM 553 N N . LYS A 1 79 ? 23.465 -5.227 14.256 1.00 94.81 79 LYS A N 1
ATOM 554 C CA . LYS A 1 79 ? 23.181 -6.489 13.580 1.00 94.81 79 LYS A CA 1
ATOM 555 C C . LYS A 1 79 ? 21.789 -6.455 12.970 1.00 94.81 79 LYS A C 1
ATOM 557 O O . LYS A 1 79 ? 20.827 -6.081 13.635 1.00 94.81 79 LYS A O 1
ATOM 562 N N . LEU A 1 80 ? 21.675 -6.876 11.720 1.00 95.19 80 LEU A N 1
ATOM 563 C CA . LEU A 1 80 ? 20.409 -7.055 11.025 1.00 95.19 80 LEU A CA 1
ATOM 564 C C . LEU A 1 80 ? 20.345 -8.483 10.502 1.00 95.19 80 LEU A C 1
ATOM 566 O O . LEU A 1 80 ? 21.242 -8.934 9.799 1.00 95.19 80 LEU A O 1
ATOM 570 N N . MET A 1 81 ? 19.273 -9.186 10.830 1.00 96.69 81 MET A N 1
ATOM 571 C CA . MET A 1 81 ? 18.962 -10.504 10.294 1.00 96.69 81 MET A CA 1
ATOM 572 C C . MET A 1 81 ? 17.623 -10.415 9.580 1.00 96.69 81 MET A C 1
ATOM 574 O O . MET A 1 81 ? 16.674 -9.852 10.118 1.00 96.69 81 MET A O 1
ATOM 578 N N . ALA A 1 82 ? 17.541 -10.962 8.378 1.00 96.62 82 ALA A N 1
ATOM 579 C CA . ALA A 1 82 ? 16.306 -11.011 7.619 1.00 96.62 82 ALA A CA 1
ATOM 580 C C . ALA A 1 82 ? 16.139 -12.386 6.979 1.00 96.62 82 ALA A C 1
ATOM 582 O O . ALA A 1 82 ? 17.096 -12.969 6.465 1.00 96.62 82 ALA A O 1
ATOM 583 N N . ALA A 1 83 ? 14.914 -12.894 6.994 1.00 97.25 83 ALA A N 1
ATOM 584 C CA . ALA A 1 83 ? 14.521 -14.126 6.334 1.00 97.25 83 ALA A CA 1
ATOM 585 C C . ALA A 1 83 ? 13.200 -13.934 5.584 1.00 97.25 83 ALA A C 1
ATOM 587 O O . ALA A 1 83 ? 12.378 -13.103 5.965 1.00 97.25 83 ALA A O 1
ATOM 588 N N . ALA A 1 84 ? 13.009 -14.708 4.519 1.00 97.31 84 ALA A N 1
ATOM 589 C CA . ALA A 1 84 ? 11.761 -14.800 3.772 1.00 97.31 84 ALA A CA 1
ATOM 590 C C . ALA A 1 84 ? 11.537 -16.247 3.307 1.00 97.31 84 ALA A C 1
ATOM 592 O O . ALA A 1 84 ? 12.492 -16.971 3.011 1.00 97.31 84 ALA A O 1
ATOM 593 N N . GLU A 1 85 ? 10.278 -16.677 3.224 1.00 97.69 85 GLU A N 1
ATOM 594 C CA . GLU A 1 85 ? 9.913 -18.007 2.716 1.00 97.69 85 GLU A CA 1
ATOM 595 C C . GLU A 1 85 ? 9.992 -18.082 1.192 1.00 97.69 85 GLU A C 1
ATOM 597 O O . GLU A 1 85 ? 10.319 -19.128 0.635 1.00 97.69 85 GLU A O 1
ATOM 602 N N . SER A 1 86 ? 9.647 -16.984 0.522 1.00 97.25 86 SER A N 1
ATOM 603 C CA . SER A 1 86 ? 9.732 -16.838 -0.929 1.00 97.25 86 SER A CA 1
ATOM 604 C C . SER A 1 86 ? 9.580 -15.381 -1.333 1.00 97.25 86 SER A C 1
ATOM 606 O O . SER A 1 86 ? 9.050 -14.566 -0.569 1.00 97.25 86 SER A O 1
ATOM 608 N N . GLY A 1 87 ? 9.976 -15.075 -2.563 1.00 97.19 87 GLY A N 1
ATOM 609 C CA . GLY A 1 87 ? 9.624 -13.818 -3.195 1.00 97.19 87 GLY A CA 1
ATOM 610 C C . GLY A 1 87 ? 9.597 -13.900 -4.708 1.00 97.19 87 GLY A C 1
ATOM 611 O O . GLY A 1 87 ? 10.138 -14.813 -5.335 1.00 97.19 87 GLY A O 1
ATOM 612 N N . THR A 1 88 ? 8.913 -12.926 -5.284 1.00 97.56 88 THR A N 1
ATOM 613 C CA . THR A 1 88 ? 8.679 -12.799 -6.714 1.00 97.56 88 THR A CA 1
ATOM 614 C C . THR A 1 88 ? 8.900 -11.358 -7.127 1.00 97.56 88 THR A C 1
ATOM 616 O O . THR A 1 88 ? 8.526 -10.430 -6.412 1.00 97.56 88 THR A O 1
ATOM 619 N N . PHE A 1 89 ? 9.465 -11.171 -8.304 1.00 97.75 89 PHE A N 1
ATOM 620 C CA . PHE A 1 89 ? 9.610 -9.887 -8.953 1.00 97.75 89 PHE A CA 1
ATOM 621 C C . PHE A 1 89 ? 9.309 -10.065 -10.436 1.00 97.75 89 PHE A C 1
ATOM 623 O O . PHE A 1 89 ? 9.750 -11.031 -11.047 1.00 97.75 89 PHE A O 1
ATOM 630 N N . GLY A 1 90 ? 8.564 -9.141 -11.011 1.00 97.75 90 GLY A N 1
ATOM 631 C CA . GLY A 1 90 ? 8.187 -9.131 -12.408 1.00 97.75 90 GLY A CA 1
ATOM 632 C C . GLY A 1 90 ? 8.171 -7.699 -12.906 1.00 97.75 90 GLY A C 1
ATOM 633 O O . GLY A 1 90 ? 7.638 -6.812 -12.240 1.00 97.75 90 GLY A O 1
ATOM 634 N N . LEU A 1 91 ? 8.747 -7.478 -14.078 1.00 97.38 91 LEU A N 1
ATOM 635 C CA . LEU A 1 91 ? 8.717 -6.207 -14.779 1.00 97.38 91 LEU A CA 1
ATOM 636 C C . LEU A 1 91 ? 8.460 -6.479 -16.256 1.00 97.38 91 LEU A C 1
ATOM 638 O O . LEU A 1 91 ? 9.234 -7.174 -16.908 1.00 97.38 91 LEU A O 1
ATOM 642 N N . LYS A 1 92 ? 7.404 -5.878 -16.792 1.00 97.00 92 LYS A N 1
ATOM 643 C CA . LYS A 1 92 ? 7.132 -5.826 -18.224 1.00 97.00 92 LYS A CA 1
ATOM 644 C C . LYS A 1 92 ? 7.029 -4.378 -18.644 1.00 97.00 92 LYS A C 1
ATOM 646 O O . LYS A 1 92 ? 6.287 -3.602 -18.050 1.00 97.00 92 LYS A O 1
ATOM 651 N N . LEU A 1 93 ? 7.770 -4.013 -19.673 1.00 95.19 93 LEU A N 1
ATOM 652 C CA . LEU A 1 93 ? 7.708 -2.696 -20.270 1.00 95.19 93 LEU A CA 1
ATOM 653 C C . LEU A 1 93 ? 7.808 -2.839 -21.783 1.00 95.19 93 LEU A C 1
ATOM 655 O O . LEU A 1 93 ? 8.791 -3.357 -22.308 1.00 95.19 93 LEU A O 1
ATOM 659 N N . ALA A 1 94 ? 6.794 -2.346 -22.471 1.00 93.81 94 ALA A N 1
ATOM 660 C CA . ALA A 1 94 ? 6.757 -2.221 -23.917 1.00 93.81 94 ALA A CA 1
ATOM 661 C C . ALA A 1 94 ? 6.021 -0.925 -24.277 1.00 93.81 94 ALA A C 1
ATOM 663 O O . ALA A 1 94 ? 5.531 -0.216 -23.396 1.00 93.81 94 ALA A O 1
ATOM 664 N N . GLN A 1 95 ? 5.940 -0.594 -25.564 1.00 89.94 95 GLN A N 1
ATOM 665 C CA . GLN A 1 95 ? 5.219 0.605 -25.995 1.00 89.94 95 GLN A CA 1
ATOM 666 C C . GLN A 1 95 ? 3.733 0.545 -25.602 1.00 89.94 95 GLN A C 1
ATOM 668 O O . GLN A 1 95 ? 3.123 1.564 -25.289 1.00 89.94 95 GLN A O 1
ATOM 673 N N . GLU A 1 96 ? 3.156 -0.654 -25.599 1.00 89.62 96 GLU A N 1
ATOM 674 C CA . GLU A 1 96 ? 1.748 -0.902 -25.321 1.00 89.62 96 GLU A CA 1
ATOM 675 C C . GLU A 1 96 ? 1.408 -0.710 -23.840 1.00 89.62 96 GLU A C 1
ATOM 677 O O . GLU A 1 96 ? 0.325 -0.218 -23.516 1.00 89.62 96 GLU A O 1
ATOM 682 N N . GLY A 1 97 ? 2.317 -1.076 -22.932 1.00 94.19 97 GLY A N 1
ATOM 683 C CA . GLY A 1 97 ? 1.994 -1.158 -21.515 1.00 94.19 97 GLY A CA 1
ATOM 684 C C . GLY A 1 97 ? 3.178 -1.379 -20.582 1.00 94.19 97 GLY A C 1
ATOM 685 O O . GLY A 1 97 ? 4.284 -1.747 -20.980 1.00 94.19 97 GLY A O 1
ATOM 686 N N . PHE A 1 98 ? 2.888 -1.166 -19.306 1.00 95.12 98 PHE A N 1
ATOM 687 C CA . PHE A 1 98 ? 3.767 -1.405 -18.175 1.00 95.12 98 PHE A CA 1
ATOM 688 C C . PHE A 1 98 ? 3.089 -2.382 -17.220 1.00 95.12 98 PHE A C 1
ATOM 690 O O . PHE A 1 98 ? 1.893 -2.254 -16.966 1.00 95.12 98 PHE A O 1
ATOM 697 N N . ALA A 1 99 ? 3.851 -3.324 -16.678 1.00 97.69 99 ALA A N 1
ATOM 698 C CA . ALA A 1 99 ? 3.449 -4.131 -15.540 1.00 97.69 99 ALA A CA 1
ATOM 699 C C . ALA A 1 99 ? 4.629 -4.302 -14.582 1.00 97.69 99 ALA A C 1
ATOM 701 O O . ALA A 1 99 ? 5.759 -4.541 -15.002 1.00 97.69 99 ALA A O 1
ATOM 702 N N . TYR A 1 100 ? 4.357 -4.204 -13.293 1.00 97.56 100 TYR A N 1
ATOM 703 C CA . TYR A 1 100 ? 5.302 -4.398 -12.211 1.00 97.56 100 TYR A CA 1
ATOM 704 C C . TYR A 1 100 ? 4.618 -5.231 -11.142 1.00 97.56 100 TYR A C 1
ATOM 706 O O . TYR A 1 100 ? 3.545 -4.859 -10.685 1.00 97.56 100 TYR A O 1
ATOM 714 N N . ALA A 1 101 ? 5.249 -6.315 -10.713 1.00 98.06 101 ALA A N 1
ATOM 715 C CA . ALA A 1 101 ? 4.769 -7.121 -9.603 1.00 98.06 101 ALA A CA 1
ATOM 716 C C . ALA A 1 101 ? 5.943 -7.481 -8.698 1.00 98.06 101 ALA A C 1
ATOM 718 O O . ALA A 1 101 ? 6.895 -8.116 -9.135 1.00 98.06 101 ALA A O 1
ATOM 719 N N . ALA A 1 102 ? 5.887 -7.104 -7.429 1.00 98.19 102 ALA A N 1
ATOM 720 C CA . ALA A 1 102 ? 6.851 -7.509 -6.419 1.00 98.19 102 ALA A CA 1
ATOM 721 C C . ALA A 1 102 ? 6.099 -8.076 -5.223 1.00 98.19 102 ALA A C 1
ATOM 723 O O . ALA A 1 102 ? 5.209 -7.423 -4.683 1.00 98.19 102 ALA A O 1
ATOM 724 N N . GLY A 1 103 ? 6.448 -9.286 -4.807 1.00 97.94 103 GLY A N 1
ATOM 725 C CA . GLY A 1 103 ? 5.761 -9.972 -3.723 1.00 97.94 103 GLY A CA 1
ATOM 726 C C . GLY A 1 103 ? 6.697 -10.823 -2.884 1.00 97.94 103 GLY A C 1
ATOM 727 O O . GLY A 1 103 ? 7.783 -11.204 -3.323 1.00 97.94 103 GLY A O 1
ATOM 728 N N . GLY A 1 104 ? 6.269 -11.116 -1.663 1.00 97.56 104 GLY A N 1
ATOM 729 C CA . GLY A 1 104 ? 7.020 -11.912 -0.704 1.00 97.56 104 GLY A CA 1
ATOM 730 C C . GLY A 1 104 ? 6.109 -12.593 0.307 1.00 97.56 104 GLY A C 1
ATOM 731 O O . GLY A 1 104 ? 4.996 -12.135 0.569 1.00 97.56 104 GLY A O 1
ATOM 732 N N . LYS A 1 105 ? 6.582 -13.702 0.876 1.00 98.19 105 LYS A N 1
ATOM 733 C CA . LYS A 1 105 ? 5.883 -14.436 1.939 1.00 98.19 105 LYS A CA 1
ATOM 734 C C . LYS A 1 105 ? 6.792 -14.688 3.129 1.00 98.19 105 LYS A C 1
ATOM 736 O O . LYS A 1 105 ? 7.978 -14.970 2.950 1.00 98.19 105 LYS A O 1
ATOM 741 N N . GLY A 1 106 ? 6.208 -14.616 4.323 1.00 97.44 106 GLY A N 1
ATOM 742 C CA . GLY A 1 106 ? 6.854 -14.962 5.587 1.00 97.44 106 GLY A CA 1
ATOM 743 C C . GLY A 1 106 ? 8.144 -14.185 5.834 1.00 97.44 106 GLY A C 1
ATOM 744 O O . GLY A 1 106 ? 9.177 -14.789 6.116 1.00 97.44 106 GLY A O 1
ATOM 745 N N . ALA A 1 107 ? 8.101 -12.862 5.674 1.00 97.44 107 ALA A N 1
ATOM 746 C CA . ALA A 1 107 ? 9.235 -12.006 5.990 1.00 97.44 107 ALA A CA 1
ATOM 747 C C . ALA A 1 107 ? 9.395 -11.887 7.515 1.00 97.44 107 ALA A C 1
ATOM 749 O O . ALA A 1 107 ? 8.428 -11.596 8.220 1.00 97.44 107 ALA A O 1
ATOM 750 N N . ASP A 1 108 ? 10.613 -12.082 8.011 1.00 97.62 108 ASP A N 1
ATOM 751 C CA . ASP A 1 108 ? 10.994 -11.940 9.420 1.00 97.62 108 ASP A CA 1
ATOM 752 C C . ASP A 1 108 ? 12.295 -11.135 9.485 1.00 97.62 108 ASP A C 1
ATOM 754 O O . ASP A 1 108 ? 13.320 -11.558 8.946 1.00 97.62 108 ASP A O 1
ATOM 758 N N . ILE A 1 109 ? 12.234 -9.942 10.072 1.00 96.75 109 ILE A N 1
ATOM 759 C CA . ILE A 1 109 ? 13.343 -8.991 10.155 1.00 96.75 109 ILE A CA 1
ATOM 760 C C . ILE A 1 109 ? 13.620 -8.719 11.629 1.00 96.75 109 ILE A C 1
ATOM 762 O O . ILE A 1 109 ? 12.736 -8.284 12.359 1.00 96.75 109 ILE A O 1
ATOM 766 N N . SER A 1 110 ? 14.864 -8.917 12.048 1.00 96.31 110 SER A N 1
ATOM 767 C CA . SER A 1 110 ? 15.361 -8.652 13.396 1.00 96.31 110 SER A CA 1
ATOM 768 C C . SER A 1 110 ? 16.508 -7.655 13.323 1.00 96.31 110 SER A C 1
ATOM 770 O O . SER A 1 110 ? 17.492 -7.883 12.617 1.00 96.31 110 SER A O 1
ATOM 772 N N . VAL A 1 111 ? 16.414 -6.571 14.087 1.00 94.88 111 VAL A N 1
ATOM 773 C CA . VAL A 1 111 ? 17.425 -5.511 14.145 1.00 94.88 111 VAL A CA 1
ATOM 774 C C . VAL A 1 111 ? 17.895 -5.324 15.583 1.00 94.88 111 VAL A C 1
ATOM 776 O O . 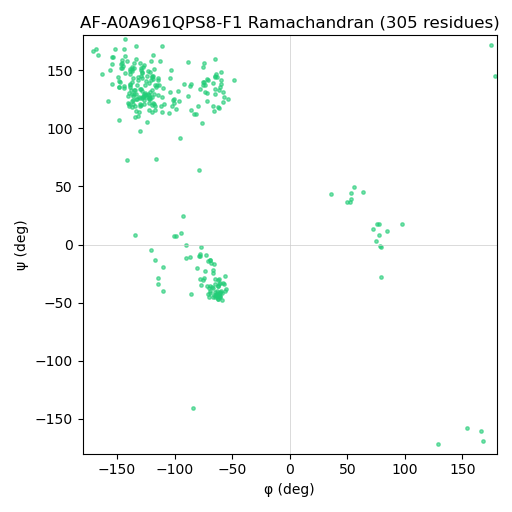VAL A 1 111 ? 17.090 -5.152 16.493 1.00 94.88 111 VAL A O 1
ATOM 779 N N . LEU A 1 112 ? 19.208 -5.318 15.784 1.00 92.88 112 LEU A N 1
ATOM 780 C CA . LEU A 1 112 ? 19.866 -4.996 17.044 1.00 92.88 112 LEU A CA 1
ATOM 781 C C . LEU A 1 112 ? 20.780 -3.789 16.825 1.00 92.88 112 LEU A C 1
ATOM 783 O O . LEU A 1 112 ? 21.620 -3.801 15.925 1.00 92.88 112 LEU A O 1
ATOM 787 N N . VAL A 1 113 ? 20.618 -2.761 17.652 1.00 91.25 113 VAL A N 1
ATOM 788 C CA . VAL A 1 113 ? 21.401 -1.517 17.606 1.00 91.25 113 VAL A CA 1
ATOM 789 C C . VAL A 1 113 ? 21.947 -1.188 18.999 1.00 91.25 113 VAL A C 1
ATOM 791 O O . VAL A 1 113 ? 21.350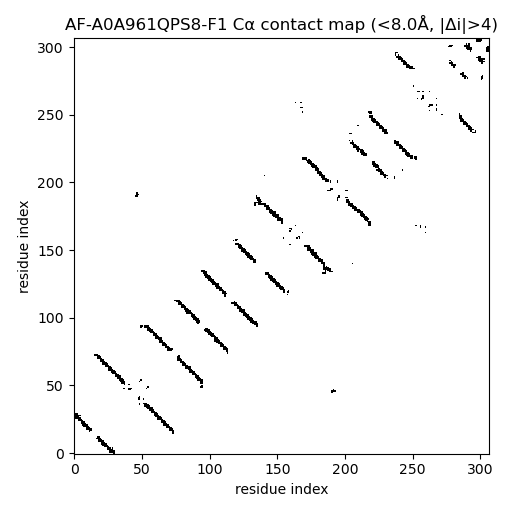 -1.626 19.982 1.00 91.25 113 VAL A O 1
ATOM 794 N N . PRO A 1 114 ? 23.037 -0.407 19.118 1.00 87.44 114 PRO A N 1
ATOM 795 C CA . PRO A 1 114 ? 23.712 -0.153 20.398 1.00 87.44 114 PRO A CA 1
ATOM 796 C C . PRO A 1 114 ? 22.804 0.410 21.498 1.00 87.44 114 PRO A C 1
ATOM 798 O O . PRO A 1 114 ? 22.912 0.015 22.658 1.00 87.44 114 PRO A O 1
ATOM 801 N N . ASP A 1 115 ? 21.886 1.301 21.122 1.00 85.81 115 ASP A N 1
ATOM 802 C CA . ASP A 1 115 ? 21.000 2.007 22.053 1.00 85.81 115 ASP A CA 1
ATOM 803 C C . ASP A 1 115 ? 19.808 1.166 22.538 1.00 85.81 115 ASP A C 1
ATOM 805 O O . ASP A 1 115 ? 19.102 1.572 23.464 1.00 85.81 115 ASP A O 1
ATOM 809 N N . PHE A 1 116 ? 19.579 -0.011 21.945 1.00 85.62 116 PHE A N 1
ATOM 810 C CA . PHE A 1 116 ? 18.485 -0.905 22.316 1.00 85.62 116 PHE A CA 1
ATOM 811 C C . PHE A 1 116 ? 19.028 -2.263 22.787 1.00 85.62 116 PHE A C 1
ATOM 813 O O . PHE A 1 116 ? 19.584 -3.021 21.995 1.00 85.62 116 PHE A O 1
ATOM 820 N N . PRO A 1 117 ? 18.845 -2.623 24.074 1.00 78.19 117 PRO A N 1
ATOM 821 C CA . PRO A 1 117 ? 19.465 -3.812 24.665 1.00 78.19 117 PRO A CA 1
ATOM 822 C C . PRO A 1 117 ? 18.840 -5.140 24.204 1.00 78.19 117 PRO A C 1
ATOM 824 O O . PRO A 1 117 ? 19.366 -6.204 24.531 1.00 78.19 117 PRO A O 1
ATOM 827 N N . LEU A 1 118 ? 17.713 -5.088 23.490 1.00 88.00 118 LEU A N 1
ATOM 828 C CA . LEU A 1 118 ? 16.976 -6.236 22.967 1.00 88.00 118 LEU A CA 1
ATOM 829 C C . LEU A 1 118 ? 16.724 -6.050 21.462 1.00 88.00 118 LEU A C 1
ATOM 831 O O . LEU A 1 118 ? 16.558 -4.911 21.019 1.00 88.00 118 LEU A O 1
ATOM 835 N N . PRO A 1 119 ? 16.689 -7.142 20.677 1.00 88.38 119 PRO A N 1
ATOM 836 C CA . PRO A 1 119 ? 16.401 -7.068 19.252 1.00 88.38 119 PRO A CA 1
ATOM 837 C C . PRO A 1 119 ? 14.957 -6.621 19.006 1.00 88.38 119 PRO A C 1
ATOM 839 O O . PRO A 1 119 ? 14.025 -7.068 19.673 1.00 88.38 119 PRO A O 1
ATOM 842 N N . MET A 1 120 ? 14.785 -5.751 18.019 1.00 93.62 120 MET A N 1
ATOM 843 C CA . MET A 1 120 ? 13.492 -5.299 17.525 1.00 93.62 120 MET A CA 1
ATOM 844 C C . MET A 1 120 ? 13.110 -6.137 16.312 1.00 93.62 120 MET A C 1
ATOM 846 O O . MET A 1 120 ? 13.858 -6.171 15.331 1.00 93.62 120 MET A O 1
ATOM 850 N N . ASN A 1 121 ? 11.944 -6.781 16.368 1.00 94.56 121 ASN A N 1
ATOM 851 C CA . ASN A 1 121 ? 11.506 -7.696 15.315 1.00 94.56 121 ASN A CA 1
ATOM 852 C C . ASN A 1 121 ? 10.266 -7.170 14.597 1.00 94.56 121 ASN A C 1
ATOM 854 O O . ASN A 1 121 ? 9.345 -6.647 15.228 1.00 94.56 121 ASN A O 1
ATOM 858 N N . VAL A 1 122 ? 10.233 -7.370 13.285 1.00 96.25 122 VAL A N 1
ATOM 859 C CA . VAL A 1 122 ? 9.097 -7.086 12.411 1.00 96.25 122 VAL A CA 1
ATOM 860 C C . VAL A 1 122 ? 8.845 -8.311 11.548 1.00 96.25 122 VAL A C 1
ATOM 862 O O . VAL A 1 122 ? 9.752 -8.786 10.864 1.00 96.25 122 VAL A O 1
ATOM 865 N N . LYS A 1 123 ? 7.610 -8.808 11.554 1.00 97.62 123 LYS A N 1
ATOM 866 C CA . LYS A 1 123 ? 7.179 -9.920 10.706 1.00 97.62 123 LYS A CA 1
ATOM 867 C C . LYS A 1 123 ? 6.049 -9.487 9.798 1.00 97.62 123 LYS A C 1
ATOM 869 O O . LYS A 1 123 ? 5.206 -8.692 10.196 1.00 97.62 123 LYS A O 1
ATOM 874 N N . LEU A 1 124 ? 6.034 -10.025 8.588 1.00 97.75 124 LEU A N 1
ATOM 875 C CA . LEU A 1 124 ? 4.973 -9.842 7.605 1.00 97.75 124 LEU A CA 1
ATOM 876 C C . LEU A 1 124 ? 4.659 -11.195 6.976 1.00 97.75 124 LEU A C 1
ATOM 878 O O . LEU A 1 124 ? 5.541 -11.856 6.426 1.00 97.75 124 LEU A O 1
ATOM 882 N N . ALA A 1 125 ? 3.394 -11.601 7.032 1.00 98.25 125 ALA A N 1
ATOM 883 C CA . ALA A 1 125 ? 2.952 -12.855 6.435 1.00 98.25 125 ALA A CA 1
ATOM 884 C C . ALA A 1 125 ? 2.996 -12.794 4.900 1.00 98.25 125 ALA A C 1
ATOM 886 O O . ALA A 1 125 ? 3.440 -13.744 4.255 1.00 98.25 125 ALA A O 1
ATOM 887 N N . GLU A 1 126 ? 2.573 -11.673 4.315 1.00 98.19 126 GLU A N 1
ATOM 888 C CA . GLU A 1 126 ? 2.557 -11.460 2.867 1.00 98.19 126 GLU A CA 1
ATOM 889 C C . GLU A 1 126 ? 2.803 -9.988 2.535 1.00 98.19 126 GLU A C 1
ATOM 891 O O . GLU A 1 126 ? 2.265 -9.083 3.182 1.00 98.19 126 GLU A O 1
ATOM 896 N N . THR A 1 127 ? 3.588 -9.761 1.486 1.00 98.19 127 THR A N 1
ATOM 897 C CA . THR A 1 127 ? 3.700 -8.473 0.809 1.00 98.19 127 THR A CA 1
ATOM 898 C C . THR A 1 127 ? 3.400 -8.644 -0.675 1.00 98.19 127 THR A C 1
ATOM 900 O O . THR A 1 127 ? 3.805 -9.632 -1.290 1.00 98.19 127 THR A O 1
ATOM 903 N N . LEU A 1 128 ? 2.690 -7.684 -1.261 1.00 98.38 128 LEU A N 1
ATOM 904 C CA . LEU A 1 128 ? 2.462 -7.597 -2.698 1.00 98.38 128 LEU A CA 1
ATOM 905 C C . LEU A 1 128 ? 2.349 -6.132 -3.112 1.00 98.38 128 LEU A C 1
ATOM 907 O O . LEU A 1 128 ? 1.652 -5.348 -2.475 1.00 98.38 128 LEU A O 1
ATOM 911 N N . ALA A 1 129 ? 3.005 -5.789 -4.205 1.00 98.56 129 ALA A N 1
ATOM 912 C CA . ALA A 1 129 ? 2.816 -4.569 -4.962 1.00 98.56 129 ALA A CA 1
ATOM 913 C C . ALA A 1 129 ? 2.686 -4.983 -6.430 1.00 98.56 129 ALA A C 1
ATOM 915 O O . ALA A 1 129 ? 3.666 -5.452 -7.001 1.00 98.56 129 ALA A O 1
ATOM 916 N N . ASP A 1 130 ? 1.500 -4.857 -7.014 1.00 98.50 130 ASP A N 1
ATOM 917 C CA . ASP A 1 130 ? 1.198 -5.245 -8.397 1.00 98.50 130 ASP A CA 1
ATOM 918 C C . ASP A 1 130 ? 0.484 -4.087 -9.102 1.00 98.50 130 ASP A C 1
ATOM 920 O O . ASP A 1 130 ? -0.562 -3.619 -8.658 1.00 98.50 130 ASP A O 1
ATOM 924 N N . PHE A 1 131 ? 1.095 -3.577 -10.163 1.00 98.00 131 PHE A N 1
ATOM 925 C CA . PHE A 1 131 ? 0.608 -2.446 -10.937 1.00 98.00 131 PHE A CA 1
ATOM 926 C C . PHE A 1 131 ? 0.784 -2.735 -12.416 1.00 98.00 131 PHE A C 1
ATOM 928 O O . PHE A 1 131 ? 1.889 -3.030 -12.868 1.00 98.00 131 PHE A O 1
ATOM 935 N N . ALA A 1 132 ? -0.272 -2.555 -13.192 1.00 97.94 132 ALA A N 1
ATOM 936 C CA . ALA A 1 132 ? -0.261 -2.754 -14.625 1.00 97.94 132 ALA A CA 1
ATOM 937 C C . ALA A 1 132 ? -1.163 -1.731 -15.295 1.00 97.94 132 ALA A C 1
ATOM 939 O O . ALA A 1 132 ? -2.274 -1.461 -14.836 1.00 97.94 132 ALA A O 1
ATOM 940 N N . MET A 1 133 ? -0.688 -1.159 -16.397 1.00 96.25 133 MET A N 1
ATOM 941 C CA . MET A 1 133 ? -1.421 -0.145 -17.137 1.00 96.25 133 MET A CA 1
ATOM 942 C C . MET A 1 133 ? -1.020 -0.047 -18.611 1.00 96.25 133 MET A C 1
ATOM 944 O O . MET A 1 133 ? 0.149 -0.263 -18.946 1.00 96.25 133 MET A O 1
ATOM 948 N N . PRO A 1 134 ? -1.954 0.355 -19.494 1.00 95.88 134 PRO A N 1
ATOM 949 C CA . PRO A 1 134 ? -1.619 0.783 -20.847 1.00 95.88 134 PRO A CA 1
ATOM 950 C C . PRO A 1 134 ? -0.780 2.069 -20.828 1.00 95.88 134 PRO A C 1
ATOM 952 O O . PRO A 1 134 ? -0.998 2.952 -19.996 1.00 95.88 134 PRO A O 1
ATOM 955 N N . LEU A 1 135 ? 0.149 2.192 -21.777 1.00 92.69 135 LEU A N 1
ATOM 956 C CA . LEU A 1 135 ? 1.011 3.373 -21.933 1.00 92.69 135 LEU A CA 1
ATOM 957 C C . LEU A 1 135 ? 0.762 4.136 -23.236 1.00 92.69 135 LEU A C 1
ATOM 959 O O . LEU A 1 135 ? 0.873 5.364 -23.263 1.00 92.69 135 LEU A O 1
ATOM 963 N N . ALA A 1 136 ? 0.428 3.415 -24.308 1.00 89.69 136 ALA A N 1
ATOM 964 C CA . ALA A 1 136 ? 0.184 4.001 -25.617 1.00 89.69 136 ALA A CA 1
ATOM 965 C C . ALA A 1 136 ? -1.142 4.773 -25.659 1.00 89.69 136 ALA A C 1
ATOM 967 O O . ALA A 1 136 ? -2.155 4.333 -25.112 1.00 89.69 136 ALA A O 1
ATOM 968 N N . ALA A 1 137 ? -1.139 5.900 -26.379 1.00 91.44 137 ALA A N 1
ATOM 969 C CA . ALA A 1 137 ? -2.363 6.624 -26.703 1.00 91.44 137 ALA A CA 1
ATOM 970 C C . ALA A 1 137 ? -3.334 5.707 -27.461 1.00 91.44 137 ALA A C 1
ATOM 972 O O . ALA A 1 137 ? -2.943 5.053 -28.431 1.00 91.44 137 ALA A O 1
ATOM 973 N N . SER A 1 138 ? -4.594 5.676 -27.034 1.00 90.56 138 SER A N 1
ATOM 974 C CA . SER A 1 138 ? -5.614 4.813 -27.628 1.00 90.56 138 SER A CA 1
ATOM 975 C C . SER A 1 138 ? -6.997 5.444 -27.529 1.00 90.56 138 SER A C 1
ATOM 977 O O . SER A 1 138 ? -7.344 6.064 -26.523 1.00 90.56 138 SER A O 1
ATOM 979 N N . ASP A 1 139 ? -7.817 5.234 -28.558 1.00 87.88 139 ASP A N 1
ATOM 980 C CA . ASP A 1 139 ? -9.239 5.570 -28.497 1.00 87.88 139 ASP A CA 1
ATOM 981 C C . ASP A 1 139 ? -10.024 4.567 -27.638 1.00 87.88 139 ASP A C 1
ATOM 983 O O . ASP A 1 139 ? -11.012 4.944 -27.001 1.00 87.88 139 ASP A O 1
ATOM 987 N N . GLU A 1 140 ? -9.559 3.317 -27.580 1.00 92.44 140 GLU A N 1
ATOM 988 C CA . GLU A 1 140 ? -10.153 2.228 -26.807 1.00 92.44 140 GLU A CA 1
ATOM 989 C C . GLU A 1 140 ? -9.540 2.138 -25.407 1.00 92.44 140 GLU A C 1
ATOM 991 O O . GLU A 1 140 ? -8.323 2.243 -25.235 1.00 92.44 140 GLU A O 1
A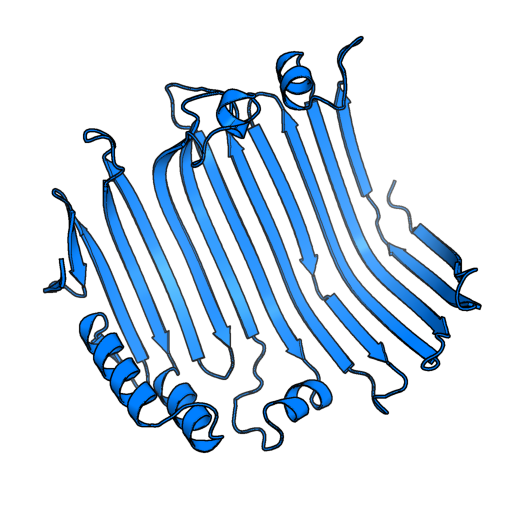TOM 996 N N . ALA A 1 141 ? -10.391 1.917 -24.404 1.00 94.81 141 ALA A N 1
ATOM 997 C CA . ALA A 1 141 ? -9.942 1.669 -23.042 1.00 94.81 141 ALA A CA 1
ATOM 998 C C . ALA A 1 141 ? -9.392 0.252 -22.889 1.00 94.81 141 ALA A C 1
ATOM 1000 O O . ALA A 1 141 ? -9.968 -0.707 -23.402 1.00 94.81 141 ALA A O 1
ATOM 1001 N N . ALA A 1 142 ? -8.310 0.136 -22.127 1.00 96.75 142 ALA A N 1
ATOM 1002 C CA . ALA A 1 142 ? -7.654 -1.116 -21.796 1.00 96.75 142 ALA A CA 1
ATOM 1003 C C . ALA A 1 142 ? -7.637 -1.338 -20.272 1.00 96.75 142 ALA A C 1
ATOM 1005 O O . ALA A 1 142 ? -7.778 -0.374 -19.506 1.00 96.75 142 ALA A O 1
ATOM 1006 N N . PRO A 1 143 ? -7.486 -2.595 -19.821 1.00 97.56 143 PRO A N 1
ATOM 1007 C CA . PRO A 1 143 ? -7.451 -2.912 -18.401 1.00 97.56 143 PRO A CA 1
ATOM 1008 C C . PRO A 1 143 ? -6.249 -2.292 -17.686 1.00 97.56 143 PRO A C 1
ATOM 1010 O O . PRO A 1 143 ? -5.155 -2.219 -18.246 1.00 97.56 143 PRO A O 1
ATOM 1013 N N . PHE A 1 144 ? -6.440 -1.927 -16.424 1.00 97.75 144 PHE A N 1
ATOM 1014 C CA . PHE A 1 144 ? -5.366 -1.620 -15.483 1.00 97.75 144 PHE A CA 1
ATOM 1015 C C . PHE A 1 144 ? -5.629 -2.317 -14.141 1.00 97.75 144 PHE A C 1
ATOM 1017 O O . PHE A 1 144 ? -6.772 -2.668 -13.826 1.00 97.75 144 PHE A O 1
ATOM 1024 N N . ASN A 1 145 ? -4.580 -2.490 -13.340 1.00 98.19 145 ASN A N 1
ATOM 1025 C CA . ASN A 1 145 ? -4.686 -2.886 -11.939 1.00 98.19 145 ASN A CA 1
ATOM 1026 C C . ASN A 1 145 ? -3.751 -2.038 -11.057 1.00 98.19 145 ASN A C 1
ATOM 1028 O O . ASN A 1 145 ? -2.771 -1.449 -11.522 1.00 98.19 145 ASN A O 1
ATOM 1032 N N . ALA A 1 146 ? -4.098 -1.947 -9.779 1.00 98.19 146 ALA A N 1
ATOM 1033 C CA . ALA A 1 146 ? -3.270 -1.356 -8.742 1.00 98.19 146 ALA A CA 1
ATOM 1034 C C . ALA A 1 146 ? -3.558 -2.077 -7.425 1.00 98.19 146 ALA A C 1
ATOM 1036 O O . ALA A 1 146 ? -4.621 -1.904 -6.826 1.00 98.19 146 ALA A O 1
ATOM 1037 N N . VAL A 1 147 ? -2.607 -2.896 -6.991 1.00 98.69 147 VAL A N 1
ATOM 1038 C CA . VAL A 1 147 ? -2.733 -3.770 -5.832 1.00 98.69 147 VAL A CA 1
ATOM 1039 C C . VAL A 1 147 ? -1.567 -3.541 -4.879 1.00 98.69 147 VAL A C 1
ATOM 1041 O O . VAL A 1 147 ? -0.399 -3.622 -5.256 1.00 98.69 147 VAL A O 1
ATOM 1044 N N . ILE A 1 148 ? -1.888 -3.293 -3.615 1.00 98.50 148 ILE A N 1
ATOM 1045 C CA . ILE A 1 148 ? -0.951 -3.261 -2.494 1.00 98.50 148 ILE A CA 1
ATOM 1046 C C . ILE A 1 148 ? -1.498 -4.195 -1.418 1.00 98.50 148 ILE A C 1
ATOM 1048 O O . ILE A 1 148 ? -2.642 -4.053 -0.992 1.00 98.50 148 ILE A O 1
ATOM 1052 N N . ARG A 1 149 ? -0.681 -5.138 -0.949 1.00 98.62 149 ARG A N 1
ATOM 1053 C CA . ARG A 1 149 ? -0.993 -6.017 0.183 1.00 98.62 149 ARG A CA 1
ATOM 1054 C C . ARG A 1 149 ? 0.176 -5.993 1.154 1.00 98.62 149 ARG A C 1
ATOM 1056 O O . ARG A 1 149 ? 1.314 -6.248 0.775 1.00 98.62 149 ARG A O 1
ATOM 1063 N N . LEU A 1 150 ? -0.112 -5.684 2.407 1.00 98.38 150 LEU A N 1
ATOM 1064 C CA . LEU A 1 150 ? 0.777 -5.812 3.554 1.00 98.38 150 LEU A CA 1
ATOM 1065 C C . LEU A 1 150 ? -0.026 -6.566 4.605 1.00 98.38 150 LEU A C 1
ATOM 1067 O O . LEU A 1 150 ? -0.877 -5.977 5.265 1.00 98.38 150 LEU A O 1
ATOM 1071 N N . VAL A 1 151 ? 0.165 -7.874 4.715 1.00 98.56 151 VAL A N 1
ATOM 1072 C CA . VAL A 1 151 ? -0.704 -8.738 5.521 1.00 98.56 151 VAL A CA 1
ATOM 1073 C C . VAL A 1 151 ? 0.071 -9.304 6.697 1.00 98.56 151 VAL A C 1
ATOM 1075 O O . VAL A 1 151 ? 1.203 -9.764 6.556 1.00 98.56 151 VAL A O 1
ATOM 1078 N N . GLY A 1 152 ? -0.579 -9.309 7.859 1.00 97.81 152 GLY A N 1
ATOM 1079 C CA . GLY A 1 152 ? -0.043 -9.899 9.080 1.00 97.81 152 GLY A CA 1
ATOM 1080 C C . GLY A 1 152 ? 1.228 -9.214 9.573 1.00 97.81 152 GLY A C 1
ATOM 1081 O O . GLY A 1 152 ? 2.185 -9.903 9.904 1.00 97.81 152 GLY A O 1
ATOM 1082 N N . LEU A 1 153 ? 1.252 -7.878 9.584 1.00 97.88 153 LEU A N 1
ATOM 1083 C CA . LEU A 1 153 ? 2.316 -7.115 10.222 1.00 97.88 153 LEU A CA 1
ATOM 1084 C C . LEU A 1 153 ? 2.276 -7.360 11.732 1.00 97.88 153 LEU A C 1
ATOM 1086 O O . LEU A 1 153 ? 1.334 -6.949 12.412 1.00 97.88 153 LEU A O 1
ATOM 1090 N N . GLU A 1 154 ? 3.327 -7.979 12.243 1.00 96.69 154 GLU A N 1
ATOM 1091 C CA . GLU A 1 154 ? 3.591 -8.137 13.667 1.00 96.69 154 GLU A CA 1
ATOM 1092 C C . GLU A 1 154 ? 4.862 -7.371 14.011 1.00 96.69 154 GLU A C 1
ATOM 1094 O O . GLU A 1 154 ? 5.854 -7.424 13.284 1.00 96.69 154 GLU A O 1
ATOM 1099 N N . VAL A 1 155 ? 4.843 -6.662 15.132 1.00 94.12 155 VAL A N 1
ATOM 1100 C CA . VAL A 1 155 ? 6.024 -5.984 15.669 1.00 94.12 155 VAL A CA 1
ATOM 1101 C C . VAL A 1 155 ? 6.274 -6.479 17.083 1.00 94.12 155 VAL A C 1
ATOM 1103 O O . VAL A 1 155 ? 5.335 -6.865 17.782 1.00 94.12 155 VAL A O 1
ATOM 1106 N N . SER A 1 156 ? 7.539 -6.509 17.493 1.00 92.62 156 SER A N 1
ATOM 1107 C CA . SER A 1 156 ? 7.918 -7.029 18.804 1.00 92.62 156 SER A CA 1
ATOM 1108 C C . SER A 1 156 ? 7.361 -6.186 19.956 1.00 92.62 156 SER A C 1
ATOM 1110 O O . SER A 1 156 ? 7.013 -5.012 19.791 1.00 92.62 156 SER A O 1
ATOM 1112 N N . ASP A 1 157 ? 7.281 -6.783 21.147 1.00 90.81 157 ASP A N 1
ATOM 1113 C CA . ASP A 1 157 ? 6.767 -6.107 22.340 1.00 90.81 157 ASP A CA 1
ATOM 1114 C C . ASP A 1 157 ? 7.617 -4.891 22.727 1.00 90.81 157 ASP A C 1
ATOM 1116 O O . ASP A 1 157 ? 7.086 -3.917 23.263 1.00 90.81 157 ASP A O 1
ATOM 1120 N N . GLU A 1 158 ? 8.914 -4.911 22.421 1.00 89.88 158 GLU A N 1
ATOM 1121 C CA . GLU A 1 158 ? 9.831 -3.789 22.612 1.00 89.88 158 GLU A CA 1
ATOM 1122 C C . GLU A 1 158 ? 9.412 -2.593 21.757 1.00 89.88 158 GLU A C 1
ATOM 1124 O O . GLU A 1 158 ? 9.302 -1.484 22.278 1.00 89.88 158 GLU A O 1
ATOM 1129 N N . LEU A 1 159 ? 9.106 -2.824 20.473 1.00 89.56 159 LEU A N 1
ATOM 1130 C CA . LEU A 1 159 ? 8.613 -1.787 19.565 1.00 89.56 159 LEU A C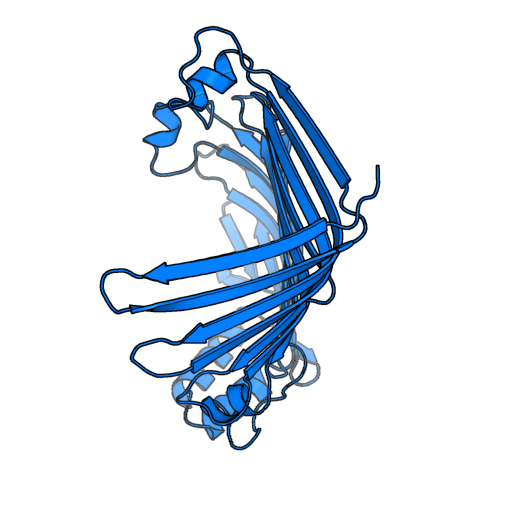A 1
ATOM 1131 C C . LEU A 1 159 ? 7.229 -1.285 19.985 1.00 89.56 159 LEU A C 1
ATOM 1133 O O . LEU A 1 159 ? 7.000 -0.076 20.020 1.00 89.56 159 LEU A O 1
ATOM 1137 N N . TRP A 1 160 ? 6.317 -2.185 20.364 1.00 91.88 160 TRP A N 1
ATOM 1138 C CA . TRP A 1 160 ? 5.000 -1.800 20.880 1.00 91.88 160 TRP A CA 1
ATOM 1139 C C . TRP A 1 160 ? 5.097 -0.942 22.141 1.00 91.88 160 TRP A C 1
ATOM 1141 O O . TRP A 1 160 ? 4.357 0.030 22.284 1.00 91.88 160 TRP A O 1
ATOM 1151 N N . SER A 1 161 ? 6.021 -1.265 23.045 1.00 90.50 161 SER A N 1
ATOM 1152 C CA . SER A 1 161 ? 6.156 -0.579 24.334 1.00 90.50 161 SER A CA 1
ATOM 1153 C C . SER A 1 161 ? 6.649 0.865 24.211 1.00 90.50 161 SER A C 1
ATOM 1155 O O . SER A 1 161 ? 6.476 1.637 25.151 1.00 90.50 161 SER A O 1
ATOM 1157 N N . ILE A 1 162 ? 7.207 1.256 23.058 1.00 88.88 162 ILE A N 1
ATOM 1158 C CA . ILE A 1 162 ? 7.553 2.655 22.762 1.00 88.88 162 ILE A CA 1
ATOM 1159 C C . ILE A 1 162 ? 6.288 3.527 22.691 1.00 88.88 162 ILE A C 1
ATOM 1161 O O . ILE A 1 162 ? 6.323 4.687 23.101 1.00 88.88 162 ILE A O 1
ATOM 1165 N N . PHE A 1 163 ? 5.168 2.977 22.208 1.00 87.44 163 PHE A N 1
ATOM 1166 C CA . PHE A 1 163 ? 3.938 3.734 21.937 1.00 87.44 163 PHE A CA 1
ATOM 1167 C C . PHE A 1 163 ? 2.754 3.333 22.832 1.00 87.44 163 PHE A C 1
ATOM 1169 O O . PHE A 1 163 ? 1.896 4.165 23.118 1.00 87.44 163 PHE A O 1
ATOM 1176 N N . ASP A 1 164 ? 2.706 2.083 23.297 1.00 94.00 164 ASP A N 1
ATOM 1177 C CA . ASP A 1 164 ? 1.666 1.542 24.179 1.00 94.00 164 ASP A CA 1
ATOM 1178 C C . ASP A 1 164 ? 2.268 0.589 25.237 1.00 94.00 164 ASP A C 1
ATOM 1180 O O . ASP A 1 164 ? 2.109 -0.639 25.165 1.00 94.00 164 ASP A O 1
ATOM 1184 N N . PRO A 1 165 ? 2.987 1.136 26.239 1.00 92.81 165 PRO A N 1
ATOM 1185 C CA . PRO A 1 165 ? 3.650 0.343 27.278 1.00 92.81 165 PRO A CA 1
ATOM 1186 C C . PRO A 1 165 ? 2.670 -0.394 28.198 1.00 92.81 165 PRO A C 1
ATOM 1188 O O . PRO A 1 165 ? 3.046 -1.376 28.834 1.00 92.81 165 PRO A O 1
ATOM 1191 N N . THR A 1 166 ? 1.419 0.063 28.286 1.00 93.00 166 THR A N 1
ATOM 1192 C CA . THR A 1 166 ? 0.373 -0.565 29.105 1.00 93.00 166 THR A CA 1
ATOM 1193 C C . THR A 1 166 ? -0.424 -1.627 28.352 1.00 93.00 166 THR A C 1
ATOM 1195 O O . THR A 1 166 ? -1.299 -2.238 28.961 1.00 93.00 166 THR A O 1
ATOM 1198 N N . ALA A 1 167 ? -0.112 -1.867 27.069 1.00 93.88 167 ALA A N 1
ATOM 1199 C CA . ALA A 1 167 ? -0.819 -2.809 26.199 1.00 93.88 167 ALA A CA 1
ATOM 1200 C C . ALA A 1 167 ? -2.340 -2.551 26.166 1.00 93.88 167 ALA A C 1
ATOM 1202 O O . ALA A 1 167 ? -3.153 -3.467 26.290 1.00 93.88 167 ALA A O 1
ATOM 1203 N N . THR A 1 168 ? -2.713 -1.275 26.054 1.00 95.50 168 THR A N 1
ATOM 1204 C CA . THR A 1 168 ? -4.101 -0.806 25.950 1.00 95.50 168 THR A CA 1
ATOM 1205 C C . THR A 1 168 ? -4.714 -1.177 24.601 1.00 95.50 168 THR A C 1
ATOM 1207 O O . THR A 1 168 ? -5.898 -1.501 24.520 1.00 95.50 168 THR A O 1
ATOM 1210 N N . LEU A 1 169 ? -3.918 -1.110 23.533 1.00 95.31 169 LEU A N 1
ATOM 1211 C CA . LEU A 1 169 ? -4.327 -1.438 22.177 1.00 95.31 169 LEU A CA 1
ATOM 1212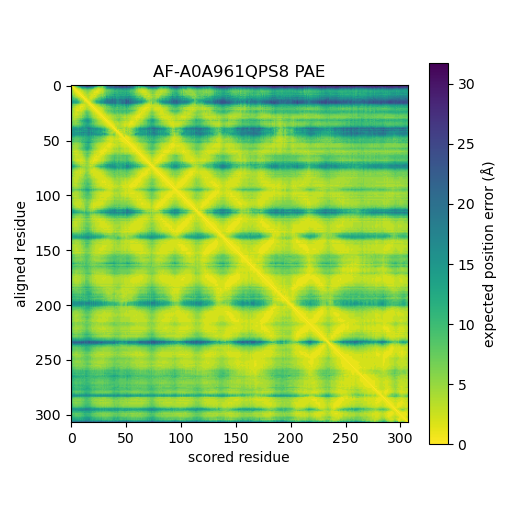 C C . LEU A 1 169 ? -4.156 -2.943 21.925 1.00 95.31 169 LEU A C 1
ATOM 1214 O O . LEU A 1 169 ? -3.113 -3.511 22.260 1.00 95.31 169 LEU A O 1
ATOM 1218 N N . PRO A 1 170 ? -5.139 -3.602 21.284 1.00 94.50 170 PRO A N 1
ATOM 1219 C CA . PRO A 1 170 ? -4.964 -4.966 20.804 1.00 94.50 170 PRO A CA 1
ATOM 1220 C C . PRO A 1 170 ? -3.768 -5.065 19.850 1.00 94.50 170 PRO A C 1
ATOM 1222 O O . PRO A 1 170 ? -3.683 -4.324 18.869 1.00 94.50 170 PRO A O 1
ATOM 1225 N N . ARG A 1 171 ? -2.852 -5.996 20.131 1.00 94.50 171 ARG A N 1
ATOM 1226 C CA . ARG A 1 171 ? -1.623 -6.230 19.351 1.00 94.50 171 ARG A CA 1
ATOM 1227 C C . ARG A 1 171 ? -1.803 -7.299 18.262 1.00 94.50 171 ARG A C 1
ATOM 1229 O O . ARG A 1 171 ? -0.837 -7.947 17.874 1.00 94.50 171 ARG A O 1
ATOM 1236 N N . ASP A 1 172 ? -3.037 -7.512 17.797 1.00 94.25 172 ASP A N 1
ATOM 1237 C CA . ASP A 1 172 ? -3.332 -8.434 16.696 1.00 94.25 172 ASP A CA 1
ATOM 1238 C C . ASP A 1 172 ? -2.599 -8.014 15.406 1.00 94.25 172 ASP A C 1
ATOM 1240 O O . ASP A 1 172 ? -2.430 -6.811 15.170 1.00 94.25 172 ASP A O 1
ATOM 1244 N N . PRO A 1 173 ? -2.211 -8.964 14.529 1.00 96.75 173 PRO A N 1
ATOM 1245 C CA . PRO A 1 173 ? -1.458 -8.649 13.319 1.00 96.75 173 PRO A CA 1
ATOM 1246 C C . PRO A 1 173 ? -2.191 -7.654 12.413 1.00 96.75 173 PRO A C 1
ATOM 1248 O O . PRO A 1 173 ? -3.316 -7.910 11.947 1.00 96.75 173 PRO A O 1
ATOM 1251 N N . ALA A 1 174 ? -1.531 -6.533 12.126 1.00 98.12 174 ALA A N 1
ATOM 1252 C CA . ALA A 1 174 ? -2.087 -5.474 11.299 1.00 98.12 174 ALA A CA 1
ATOM 1253 C C . ALA A 1 174 ? -2.064 -5.867 9.816 1.00 98.12 174 ALA A C 1
ATOM 1255 O O . ALA A 1 174 ? -1.269 -6.700 9.380 1.00 98.12 174 ALA A O 1
ATOM 1256 N N . SER A 1 175 ? -2.979 -5.337 9.013 1.00 98.56 175 SER A N 1
ATOM 1257 C CA . SER A 1 175 ? -3.032 -5.609 7.576 1.00 98.56 175 SER A CA 1
ATOM 1258 C C . SER A 1 175 ? -3.562 -4.408 6.804 1.00 98.56 175 SER A C 1
ATOM 1260 O O . SER A 1 175 ? -4.496 -3.748 7.253 1.00 98.56 175 SER A O 1
ATOM 1262 N N . LEU A 1 176 ? -2.968 -4.145 5.644 1.00 98.56 176 LEU A N 1
ATOM 1263 C CA . LEU A 1 176 ? -3.417 -3.174 4.655 1.00 98.56 176 LEU A CA 1
ATOM 1264 C C . LEU A 1 176 ? -3.545 -3.887 3.310 1.00 98.56 176 LEU A C 1
ATOM 1266 O O . LEU A 1 176 ? -2.565 -4.423 2.796 1.00 98.56 176 LEU A O 1
ATOM 1270 N N . VAL A 1 177 ? -4.740 -3.867 2.738 1.00 98.75 177 VAL A N 1
ATOM 1271 C CA . VAL A 1 177 ? -5.024 -4.350 1.388 1.00 98.75 177 VAL A CA 1
ATOM 1272 C C . VAL A 1 177 ? -5.707 -3.227 0.628 1.00 98.75 177 VAL A C 1
ATOM 1274 O O . VAL A 1 177 ? -6.652 -2.616 1.118 1.00 98.75 177 VAL A O 1
ATOM 1277 N N . VAL A 1 178 ? -5.211 -2.946 -0.566 1.00 98.69 178 VAL A N 1
ATOM 1278 C CA . VAL A 1 178 ? -5.850 -2.081 -1.551 1.00 98.69 178 VAL A CA 1
ATOM 1279 C C . VAL A 1 178 ? -5.746 -2.817 -2.872 1.00 98.69 178 VAL A C 1
ATOM 1281 O O . VAL A 1 178 ? -4.648 -2.974 -3.383 1.00 98.69 178 VAL A O 1
ATOM 1284 N N . ASP A 1 179 ? -6.862 -3.301 -3.393 1.00 98.62 179 ASP A N 1
ATOM 1285 C CA . ASP A 1 179 ? -6.974 -4.042 -4.644 1.00 98.62 179 ASP A CA 1
ATOM 1286 C C . ASP A 1 179 ? -7.979 -3.321 -5.540 1.00 98.62 179 ASP A C 1
ATOM 1288 O O . ASP A 1 179 ? -9.194 -3.323 -5.298 1.00 98.62 179 ASP A O 1
ATOM 1292 N N . LEU A 1 180 ? -7.433 -2.646 -6.546 1.00 98.56 180 LEU A N 1
ATOM 1293 C CA . LEU A 1 180 ? -8.169 -1.854 -7.512 1.00 98.56 180 LEU A CA 1
ATOM 1294 C C . LEU A 1 180 ? -7.920 -2.400 -8.914 1.00 98.56 180 LEU A C 1
ATOM 1296 O O . LEU A 1 180 ? -6.794 -2.735 -9.289 1.00 98.56 180 LEU A O 1
ATOM 1300 N N . SER A 1 181 ? -8.966 -2.408 -9.727 1.00 98.56 181 SER A N 1
ATOM 1301 C CA . SER A 1 181 ? -8.866 -2.722 -11.151 1.00 98.56 181 SER A CA 1
ATOM 1302 C C . SER A 1 181 ? -9.837 -1.872 -11.952 1.00 98.56 181 SER A C 1
ATOM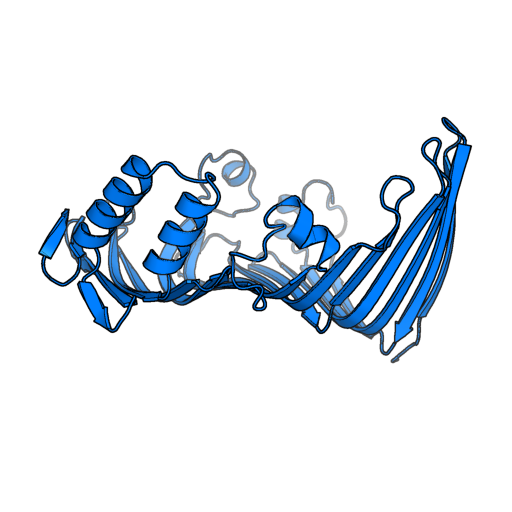 1304 O O . SER A 1 181 ? -10.690 -1.195 -11.388 1.00 98.56 181 SER A O 1
ATOM 1306 N N . GLY A 1 182 ? -9.709 -1.856 -13.270 1.00 98.00 182 GLY A N 1
ATOM 1307 C CA . GLY A 1 182 ? -10.688 -1.173 -14.099 1.00 98.00 182 GLY A CA 1
ATOM 1308 C C . GLY A 1 182 ? -10.213 -0.980 -15.520 1.00 98.00 182 GLY A C 1
ATOM 1309 O O . GLY A 1 182 ? -9.292 -1.649 -15.985 1.00 98.00 182 GLY A O 1
ATOM 1310 N N . MET A 1 183 ? -10.853 -0.041 -16.206 1.00 97.38 183 MET A N 1
ATOM 1311 C CA . MET A 1 183 ? -10.569 0.288 -17.596 1.00 97.38 183 MET A CA 1
ATOM 1312 C C . MET A 1 183 ? -10.168 1.753 -17.699 1.00 97.38 183 MET A C 1
ATOM 1314 O O . MET A 1 183 ? -10.879 2.632 -17.204 1.00 97.38 183 MET A O 1
ATOM 1318 N N . MET A 1 184 ? -9.072 2.031 -18.397 1.00 95.56 184 MET A N 1
ATOM 1319 C CA . MET A 1 184 ? -8.645 3.393 -18.705 1.00 95.56 184 MET A CA 1
ATOM 1320 C C . MET A 1 184 ? -8.029 3.483 -20.096 1.00 95.56 184 MET A C 1
ATOM 1322 O O . MET A 1 184 ? -7.625 2.477 -20.676 1.00 95.56 184 MET A O 1
ATOM 1326 N N . ARG A 1 185 ? -7.941 4.695 -20.639 1.00 94.25 185 ARG A N 1
ATOM 1327 C CA . ARG A 1 185 ? -7.173 4.965 -21.857 1.00 94.25 185 ARG A CA 1
ATOM 1328 C C . ARG A 1 185 ? -6.218 6.136 -21.645 1.00 94.25 185 ARG A C 1
ATOM 1330 O O . ARG A 1 185 ? -6.648 7.183 -21.152 1.00 94.25 185 ARG A O 1
ATOM 1337 N N . PRO A 1 186 ? -4.944 6.003 -22.028 1.00 94.19 186 PRO A N 1
ATOM 1338 C CA . PRO A 1 186 ? -4.066 7.151 -22.176 1.00 94.19 186 PRO A CA 1
ATOM 1339 C C . PRO A 1 186 ? -4.557 8.054 -23.312 1.00 94.19 186 PRO A C 1
ATOM 1341 O O . PRO A 1 186 ? -4.823 7.584 -24.419 1.00 94.19 186 PRO A O 1
ATOM 1344 N N . MET A 1 187 ? -4.687 9.353 -23.044 1.00 92.62 187 MET A N 1
ATOM 1345 C CA . MET A 1 187 ? -5.077 10.351 -24.049 1.00 92.62 187 MET A CA 1
ATOM 1346 C C . MET A 1 187 ? -3.906 10.728 -24.960 1.00 92.62 187 MET A C 1
ATOM 1348 O O . MET A 1 187 ? -4.098 11.069 -26.124 1.00 92.62 187 MET A O 1
ATOM 1352 N N . ILE A 1 188 ? -2.692 10.651 -24.417 1.00 92.38 188 ILE A N 1
ATOM 1353 C CA . ILE A 1 188 ? -1.424 10.755 -25.134 1.00 92.38 188 ILE A CA 1
ATOM 1354 C C . ILE A 1 188 ? -0.500 9.633 -24.659 1.00 92.38 188 ILE A C 1
ATOM 1356 O O . ILE A 1 188 ? -0.789 8.946 -23.682 1.00 92.38 188 ILE A O 1
ATOM 1360 N N . ASP A 1 189 ? 0.625 9.462 -25.343 1.00 89.81 189 ASP A N 1
ATOM 1361 C CA . ASP A 1 189 ? 1.686 8.563 -24.898 1.00 89.81 189 ASP A CA 1
ATOM 1362 C C . ASP A 1 189 ? 2.243 9.037 -23.545 1.00 89.81 189 ASP A C 1
ATOM 1364 O O . ASP A 1 189 ? 2.788 10.143 -23.446 1.00 89.81 189 ASP A O 1
ATOM 1368 N N . LEU A 1 190 ? 2.111 8.203 -22.509 1.00 89.75 190 LEU A N 1
ATOM 1369 C CA . LEU A 1 190 ? 2.499 8.544 -21.134 1.00 89.75 190 LEU A CA 1
ATOM 1370 C C . LEU A 1 190 ? 4.014 8.672 -20.935 1.00 89.75 190 LEU A C 1
ATOM 1372 O O . LEU A 1 190 ? 4.447 9.236 -19.934 1.00 89.75 190 LEU A O 1
ATOM 1376 N N . PHE A 1 191 ? 4.817 8.210 -21.893 1.00 87.56 191 PHE A N 1
ATOM 1377 C CA . PHE A 1 191 ? 6.270 8.380 -21.907 1.00 87.56 191 PHE A CA 1
ATOM 1378 C C . PHE A 1 191 ? 6.737 9.535 -22.808 1.00 87.56 191 PHE A C 1
ATOM 1380 O O . PHE A 1 191 ? 7.936 9.716 -23.033 1.00 87.56 191 PHE A O 1
ATOM 1387 N N . SER A 1 192 ? 5.812 10.334 -23.342 1.00 86.56 192 SER A N 1
ATOM 1388 C CA . SER A 1 192 ? 6.154 11.544 -24.090 1.00 86.56 192 SER A CA 1
ATOM 1389 C C . SER A 1 192 ? 6.627 12.685 -23.180 1.00 86.56 192 SER A C 1
ATOM 1391 O O . SER A 1 192 ? 6.263 12.768 -22.008 1.00 86.56 192 SER A O 1
ATOM 1393 N N . GLU A 1 193 ? 7.401 13.620 -23.739 1.00 85.06 193 GLU A N 1
ATOM 1394 C CA . GLU A 1 193 ? 7.773 14.858 -23.036 1.00 85.06 193 GLU A CA 1
ATOM 1395 C C . GLU A 1 193 ? 6.544 15.673 -22.609 1.00 85.06 193 GLU A C 1
ATOM 1397 O O . GLU A 1 193 ? 6.556 16.300 -21.555 1.00 85.06 193 GLU A O 1
ATOM 1402 N N . GLU A 1 194 ? 5.473 15.635 -23.408 1.00 88.69 194 GLU A N 1
ATOM 1403 C CA . GLU A 1 194 ? 4.206 16.300 -23.100 1.00 88.69 194 GLU A CA 1
ATOM 1404 C C . GLU A 1 194 ? 3.562 15.712 -21.837 1.00 88.69 194 GLU A C 1
ATOM 1406 O O . GLU A 1 194 ? 3.178 16.461 -20.939 1.00 88.69 194 GLU A O 1
ATOM 1411 N N . ALA A 1 195 ? 3.524 14.381 -21.711 1.00 87.88 195 ALA A N 1
ATOM 1412 C CA . ALA A 1 195 ? 3.038 13.722 -20.501 1.00 87.88 195 ALA A CA 1
ATOM 1413 C C . ALA A 1 195 ? 3.907 14.057 -19.278 1.00 87.88 195 ALA A C 1
ATOM 1415 O O . ALA A 1 195 ? 3.368 14.334 -18.208 1.00 87.88 195 ALA A O 1
ATOM 1416 N N . ALA A 1 196 ? 5.233 14.114 -19.442 1.00 85.50 196 ALA A N 1
ATOM 1417 C CA . ALA A 1 196 ? 6.169 14.459 -18.369 1.00 85.50 196 ALA A CA 1
ATOM 1418 C C . ALA A 1 196 ? 6.041 15.915 -17.875 1.00 85.50 196 ALA A C 1
ATOM 1420 O O . ALA A 1 196 ? 6.408 16.217 -16.740 1.00 85.50 196 ALA A O 1
ATOM 1421 N N . GLN A 1 197 ? 5.537 16.823 -18.715 1.00 87.38 197 GLN A N 1
ATOM 1422 C CA . GLN A 1 197 ? 5.289 18.226 -18.361 1.00 87.38 197 GLN A CA 1
ATOM 1423 C C . GLN A 1 197 ? 3.877 18.465 -17.808 1.00 87.38 197 GLN A C 1
ATOM 1425 O O . GLN A 1 197 ? 3.598 19.546 -17.280 1.00 87.38 197 GLN A O 1
ATOM 1430 N N . SER A 1 198 ? 2.981 17.483 -17.923 1.00 86.50 198 SER A N 1
ATOM 1431 C CA . SER A 1 198 ? 1.617 17.601 -17.425 1.00 86.50 198 SER A CA 1
ATOM 1432 C C . SER A 1 198 ? 1.570 17.524 -15.898 1.00 86.50 198 SER A C 1
ATOM 1434 O O . SER A 1 198 ? 2.209 16.681 -15.276 1.00 86.50 198 SER A O 1
ATOM 1436 N N . GLN A 1 199 ? 0.761 18.386 -15.276 1.00 84.12 199 GLN A N 1
ATOM 1437 C CA . GLN A 1 199 ? 0.529 18.348 -13.824 1.00 84.12 199 GLN A CA 1
ATOM 1438 C C . GLN A 1 199 ? -0.361 17.176 -13.397 1.00 84.12 199 GLN A C 1
ATOM 1440 O O . GLN A 1 199 ? -0.335 16.771 -12.237 1.00 84.12 199 GLN A O 1
ATOM 1445 N N . MET A 1 200 ? -1.167 16.656 -14.322 1.00 80.56 200 MET A N 1
ATOM 1446 C CA . MET A 1 200 ? -2.020 15.493 -14.107 1.00 80.56 200 MET A CA 1
ATOM 1447 C C . MET A 1 200 ? -1.731 14.453 -15.188 1.00 80.56 200 MET A C 1
ATOM 1449 O O . MET A 1 200 ? -1.612 14.831 -16.358 1.00 80.56 200 MET A O 1
ATOM 1453 N N . PRO A 1 201 ? -1.640 13.158 -14.843 1.00 82.06 201 PRO A N 1
ATOM 1454 C CA . PRO A 1 201 ? -1.509 12.110 -15.844 1.00 82.06 201 PRO A CA 1
ATOM 1455 C C . PRO A 1 201 ? -2.639 12.230 -16.882 1.00 82.06 201 PRO A C 1
ATOM 1457 O O . PRO A 1 201 ? -3.807 12.273 -16.489 1.00 82.06 201 PRO A O 1
ATOM 1460 N N . PRO A 1 202 ? -2.327 12.314 -18.187 1.00 90.75 202 PRO A N 1
ATOM 1461 C CA . PRO A 1 202 ? -3.316 12.497 -19.247 1.00 90.75 202 PRO A CA 1
ATOM 1462 C C . PRO A 1 202 ? -4.002 11.161 -19.564 1.00 90.75 202 PRO A C 1
ATOM 1464 O O . PRO A 1 202 ? -3.852 10.593 -20.646 1.00 90.75 202 PRO A O 1
ATOM 1467 N N . VAL A 1 203 ? -4.725 10.634 -18.580 1.00 92.19 203 VAL A N 1
ATOM 1468 C CA . VAL A 1 203 ? -5.468 9.376 -18.646 1.00 92.19 203 VAL A CA 1
ATOM 1469 C C . VAL A 1 203 ? -6.951 9.644 -18.440 1.00 92.19 203 VAL A C 1
ATOM 1471 O O . VAL A 1 203 ? -7.348 10.469 -17.620 1.00 92.19 203 VAL A O 1
ATOM 1474 N N . GLU A 1 204 ? -7.778 8.916 -19.176 1.00 93.12 204 GLU A N 1
ATOM 1475 C CA . GLU A 1 204 ? -9.225 8.942 -19.025 1.00 93.12 204 GLU A CA 1
ATOM 1476 C C . GLU A 1 204 ? -9.686 7.603 -18.443 1.00 93.12 204 GLU A C 1
ATOM 1478 O O . GLU A 1 204 ? -9.572 6.550 -19.079 1.00 93.12 204 GLU A O 1
ATOM 1483 N N . MET A 1 205 ? -10.206 7.644 -17.219 1.00 93.56 205 MET A N 1
ATOM 1484 C CA . MET A 1 205 ? -10.790 6.482 -16.553 1.00 93.56 205 MET A CA 1
ATOM 1485 C C . MET A 1 205 ? -12.169 6.192 -17.145 1.00 93.56 205 MET A C 1
ATOM 1487 O O . MET A 1 205 ? -12.964 7.106 -17.361 1.00 93.56 205 MET A O 1
ATOM 1491 N N . ARG A 1 206 ? -12.479 4.919 -17.390 1.00 95.25 206 ARG A N 1
ATOM 1492 C CA . ARG A 1 206 ? -13.802 4.458 -17.844 1.00 95.25 206 ARG A CA 1
ATOM 1493 C C . ARG A 1 206 ? -14.535 3.682 -16.769 1.00 95.25 206 ARG A C 1
ATOM 1495 O O . ARG A 1 206 ? -15.736 3.887 -16.599 1.00 95.25 206 ARG A O 1
ATOM 1502 N N . SER A 1 207 ? -13.816 2.852 -16.027 1.00 97.38 207 SER A N 1
ATOM 1503 C CA . SER A 1 207 ? -14.341 2.157 -14.858 1.00 97.38 207 SER A CA 1
ATOM 1504 C C . SER A 1 207 ? -13.277 1.999 -13.782 1.00 97.38 207 SER A C 1
ATOM 1506 O O . SER A 1 207 ? -12.081 2.023 -14.071 1.00 97.38 207 SER A O 1
ATOM 1508 N N . LEU A 1 208 ? -13.737 1.843 -12.547 1.00 97.75 208 LEU A N 1
ATOM 1509 C CA . LEU A 1 208 ? -12.938 1.485 -11.387 1.00 97.75 208 LEU A CA 1
ATOM 1510 C C . LEU A 1 208 ? -13.742 0.497 -10.545 1.00 97.75 208 LEU A C 1
ATOM 1512 O O . LEU A 1 208 ? -14.812 0.830 -10.035 1.00 97.75 208 LEU A O 1
ATOM 1516 N N . ASP A 1 209 ? -13.190 -0.688 -10.384 1.00 98.50 209 ASP A N 1
ATOM 1517 C CA . ASP A 1 209 ? -13.644 -1.727 -9.484 1.00 98.50 209 ASP A CA 1
ATOM 1518 C C . ASP A 1 209 ? -12.746 -1.712 -8.244 1.00 98.50 209 ASP A C 1
ATOM 1520 O O . ASP A 1 209 ? -11.516 -1.784 -8.327 1.00 98.50 209 ASP A O 1
ATOM 1524 N N . VAL A 1 210 ? -13.379 -1.575 -7.083 1.00 98.44 210 VAL A N 1
ATOM 1525 C CA . VAL A 1 210 ? -12.756 -1.700 -5.767 1.00 98.44 210 VAL A CA 1
ATOM 1526 C C . VAL A 1 210 ? -12.988 -3.141 -5.328 1.00 98.44 210 VAL A C 1
ATOM 1528 O O . VAL A 1 210 ? -14.042 -3.460 -4.768 1.00 98.44 210 VAL A O 1
ATOM 1531 N N . ASN A 1 211 ? -12.032 -4.014 -5.645 1.00 98.31 211 ASN A N 1
ATOM 1532 C CA . ASN A 1 211 ? -12.138 -5.449 -5.386 1.00 98.31 211 ASN A CA 1
ATOM 1533 C C . ASN A 1 211 ? -12.046 -5.739 -3.886 1.00 98.31 211 ASN A C 1
ATOM 1535 O O . ASN A 1 211 ? -12.846 -6.509 -3.357 1.00 98.31 211 ASN A O 1
ATOM 1539 N N . ASP A 1 212 ? -11.085 -5.101 -3.215 1.00 98.38 212 ASP A N 1
ATOM 1540 C CA . ASP A 1 212 ? -10.875 -5.209 -1.773 1.00 98.38 212 ASP A CA 1
ATOM 1541 C C . ASP A 1 212 ? -10.099 -3.992 -1.257 1.00 98.38 212 ASP A C 1
ATOM 1543 O O . ASP A 1 212 ? -9.000 -3.688 -1.715 1.00 98.38 212 ASP A O 1
ATOM 1547 N N . VAL A 1 213 ? -10.658 -3.281 -0.286 1.00 98.44 213 VAL A N 1
ATOM 1548 C CA . VAL A 1 213 ? -9.915 -2.323 0.533 1.00 98.44 213 VAL A CA 1
ATOM 1549 C C . VAL A 1 213 ? -10.075 -2.755 1.972 1.00 98.44 213 VAL A C 1
ATOM 1551 O O . VAL A 1 213 ? -11.180 -2.702 2.501 1.00 98.44 213 VAL A O 1
ATOM 1554 N N . GLN A 1 214 ? -8.981 -3.129 2.621 1.00 98.56 214 GLN A N 1
ATOM 1555 C CA . GLN A 1 214 ? -8.969 -3.544 4.014 1.00 98.56 214 GLN A CA 1
ATOM 1556 C C . GLN A 1 214 ? -7.886 -2.795 4.783 1.00 98.56 214 GLN A C 1
ATOM 1558 O O . GLN A 1 214 ? -6.735 -2.726 4.362 1.00 98.56 214 GLN A O 1
ATOM 1563 N N . LEU A 1 215 ? -8.239 -2.294 5.961 1.00 98.56 215 LEU A N 1
ATOM 1564 C CA . LEU A 1 215 ? -7.288 -1.848 6.967 1.00 98.56 215 LEU A CA 1
ATOM 1565 C C . LEU A 1 215 ? -7.677 -2.474 8.300 1.00 98.56 215 LEU A C 1
ATOM 1567 O O . LEU A 1 215 ? -8.721 -2.140 8.853 1.00 98.56 215 LEU A O 1
ATOM 1571 N N . ARG A 1 216 ? -6.826 -3.350 8.828 1.00 98.38 216 ARG A N 1
ATOM 1572 C CA . ARG A 1 216 ? -6.972 -3.944 10.158 1.00 98.38 216 ARG A CA 1
ATOM 1573 C C . ARG A 1 216 ? -5.789 -3.533 11.015 1.00 98.38 216 ARG A C 1
ATOM 1575 O O . ARG A 1 216 ? -4.655 -3.831 10.658 1.00 98.38 216 ARG A O 1
ATOM 1582 N N . ALA A 1 217 ? -6.032 -2.864 12.133 1.00 97.25 217 ALA A N 1
ATOM 1583 C CA . ALA A 1 217 ? -4.987 -2.480 13.077 1.00 97.25 217 ALA A CA 1
ATOM 1584 C C . ALA A 1 217 ? -5.598 -2.115 14.433 1.00 97.25 217 ALA A C 1
ATOM 1586 O O . ALA A 1 217 ? -6.686 -1.544 14.487 1.00 97.25 217 ALA A O 1
ATOM 1587 N N . ALA A 1 218 ? -4.878 -2.404 15.521 1.00 95.31 218 ALA A N 1
ATOM 1588 C CA . ALA A 1 218 ? -5.237 -1.972 16.876 1.00 95.31 218 ALA A CA 1
ATOM 1589 C C . ALA A 1 218 ? -6.686 -2.320 17.292 1.00 95.31 218 ALA A C 1
ATOM 1591 O O . ALA A 1 218 ? -7.362 -1.536 17.955 1.00 95.31 218 ALA A O 1
ATOM 1592 N N . GLY A 1 219 ? -7.182 -3.489 16.868 1.00 95.38 219 GLY A N 1
ATOM 1593 C CA . GLY A 1 219 ? -8.543 -3.959 17.157 1.00 95.38 219 GLY A CA 1
ATOM 1594 C C . GLY A 1 219 ? -9.659 -3.348 16.300 1.00 95.38 219 GLY A C 1
ATOM 1595 O O . GLY A 1 219 ? -10.812 -3.739 16.465 1.00 95.38 219 GLY A O 1
ATOM 1596 N N . ALA A 1 220 ? -9.341 -2.432 15.382 1.00 97.81 220 ALA A N 1
ATOM 1597 C CA . ALA A 1 220 ? -10.286 -1.897 14.408 1.00 97.81 220 ALA A CA 1
ATOM 1598 C C . ALA A 1 220 ? -10.069 -2.512 13.020 1.00 97.81 220 ALA A C 1
ATOM 1600 O O . ALA A 1 220 ? -8.949 -2.858 12.636 1.00 97.81 220 ALA A O 1
ATOM 1601 N N . GLU A 1 221 ? -11.151 -2.616 12.253 1.00 98.38 221 GLU A N 1
ATOM 1602 C CA . GLU A 1 221 ? -11.143 -3.127 10.887 1.00 98.38 221 GLU A CA 1
ATOM 1603 C C . GLU A 1 221 ? -12.066 -2.298 9.989 1.00 98.38 221 GLU A C 1
ATOM 1605 O O . GLU A 1 221 ? -13.269 -2.205 10.231 1.00 98.38 221 GLU A O 1
ATOM 1610 N N . LEU A 1 222 ? -11.505 -1.717 8.932 1.00 98.38 222 LEU A N 1
ATOM 1611 C CA . LEU A 1 222 ? -12.228 -1.119 7.816 1.00 98.38 222 LEU A CA 1
ATOM 1612 C C . LEU A 1 222 ? -12.144 -2.068 6.622 1.00 98.38 222 LEU A C 1
ATOM 1614 O O . LEU A 1 222 ? -11.054 -2.502 6.270 1.00 98.38 222 LEU A O 1
ATOM 1618 N N . THR A 1 223 ? -13.276 -2.351 5.989 1.00 98.62 223 THR A N 1
ATOM 1619 C CA . THR A 1 223 ? -13.375 -3.118 4.740 1.00 98.62 223 THR A CA 1
ATOM 1620 C C . THR A 1 223 ? -14.213 -2.353 3.723 1.00 98.62 223 THR A C 1
ATOM 1622 O O . THR A 1 223 ? -15.114 -1.598 4.103 1.00 98.62 223 THR A O 1
ATOM 1625 N N . GLY A 1 224 ? -13.926 -2.537 2.438 1.00 98.31 224 GLY A N 1
ATOM 1626 C CA . GLY A 1 224 ? -14.555 -1.799 1.357 1.00 98.31 224 GLY A CA 1
ATOM 1627 C C . GLY A 1 224 ? -14.562 -2.560 0.039 1.00 98.31 224 GLY A C 1
ATOM 1628 O O . GLY A 1 224 ? -13.564 -3.164 -0.335 1.00 98.31 224 GLY A O 1
ATOM 1629 N N . THR A 1 225 ? -15.685 -2.503 -0.671 1.00 98.69 225 THR A N 1
ATOM 1630 C CA . THR A 1 225 ? -15.838 -3.024 -2.040 1.00 98.69 225 THR A CA 1
ATOM 1631 C C . THR A 1 225 ? -16.718 -2.084 -2.850 1.00 98.69 225 THR A C 1
ATOM 1633 O O . THR A 1 225 ? -17.502 -1.322 -2.282 1.00 98.69 225 THR A O 1
ATOM 1636 N N . GLY A 1 226 ? -16.631 -2.111 -4.172 1.00 98.19 226 GLY A N 1
ATOM 1637 C CA . GLY A 1 226 ? -17.441 -1.221 -4.997 1.00 98.19 226 GLY A CA 1
ATOM 1638 C C . GLY A 1 226 ? -17.123 -1.311 -6.475 1.00 98.19 226 GLY A C 1
ATOM 1639 O O . GLY A 1 226 ? -16.149 -1.935 -6.876 1.00 98.19 226 GLY A O 1
ATOM 1640 N N . ALA A 1 227 ? -17.951 -0.658 -7.275 1.00 98.06 227 ALA A N 1
ATOM 1641 C CA . ALA A 1 227 ? -17.760 -0.556 -8.712 1.00 98.06 227 ALA A CA 1
ATOM 1642 C C . ALA A 1 227 ? -18.318 0.776 -9.203 1.00 98.06 227 ALA A C 1
ATOM 1644 O O . ALA A 1 227 ? -19.411 1.199 -8.807 1.00 98.06 227 ALA A O 1
ATOM 1645 N N . MET A 1 228 ? -17.559 1.445 -10.062 1.00 97.31 228 MET A N 1
ATOM 1646 C CA . MET A 1 228 ? -17.898 2.743 -10.626 1.00 97.31 228 MET A CA 1
ATOM 1647 C C . MET A 1 228 ? -17.548 2.794 -12.109 1.00 97.31 228 MET A C 1
ATOM 1649 O O . MET A 1 228 ? -16.556 2.233 -12.567 1.00 97.31 228 MET A O 1
ATOM 1653 N N . THR A 1 229 ? -18.355 3.534 -12.854 1.00 96.94 229 THR A N 1
ATOM 1654 C CA . THR A 1 229 ? -18.076 3.974 -14.224 1.00 96.94 229 THR A CA 1
ATOM 1655 C C . THR A 1 229 ? -17.904 5.485 -14.236 1.00 96.94 229 THR A C 1
ATOM 1657 O O . THR A 1 229 ? -18.382 6.158 -13.327 1.00 96.94 229 THR A O 1
ATOM 1660 N N . PHE A 1 230 ? -17.219 6.029 -15.236 1.00 94.81 230 PHE A N 1
ATOM 1661 C CA . PHE A 1 230 ? -16.970 7.467 -15.321 1.00 94.81 230 PHE A CA 1
ATOM 1662 C C . PHE A 1 230 ? -17.595 8.062 -16.582 1.00 94.81 230 PHE A C 1
ATOM 1664 O O . PHE A 1 230 ? -17.259 7.677 -17.707 1.00 94.81 230 PHE A O 1
ATOM 1671 N N . ASP A 1 231 ? -18.483 9.038 -16.393 1.00 90.88 231 ASP A N 1
ATOM 1672 C CA . ASP A 1 231 ? -18.954 9.908 -17.466 1.00 90.88 231 ASP A CA 1
ATOM 1673 C C . ASP A 1 231 ? -17.927 11.022 -17.703 1.00 90.88 231 ASP A C 1
ATOM 1675 O O . ASP A 1 231 ? -17.714 11.892 -16.859 1.00 90.88 231 ASP A O 1
ATOM 1679 N N . ASN A 1 232 ? -17.288 10.980 -18.870 1.00 87.00 232 ASN A N 1
ATOM 1680 C CA . ASN A 1 232 ? -16.250 11.924 -19.284 1.00 87.00 232 ASN A CA 1
ATOM 1681 C C . ASN A 1 232 ? -16.776 13.009 -20.249 1.00 87.00 232 ASN A C 1
ATOM 1683 O O . ASN A 1 232 ? -15.994 13.791 -20.787 1.00 87.00 232 ASN A O 1
ATOM 1687 N N . SER A 1 233 ? -18.091 13.084 -20.494 1.00 85.62 233 SER A N 1
ATOM 1688 C CA . SER A 1 233 ? -18.688 13.999 -21.484 1.00 85.62 233 SER A CA 1
ATOM 1689 C C . SER A 1 233 ? -18.527 15.487 -21.143 1.00 85.62 233 SER A C 1
ATOM 1691 O O . SER A 1 233 ? -18.438 16.321 -22.044 1.00 85.62 233 SER A O 1
ATOM 1693 N N . ALA A 1 234 ? -18.458 15.823 -19.852 1.00 78.31 234 ALA A N 1
ATOM 1694 C CA . ALA A 1 234 ? -18.351 17.193 -19.347 1.00 78.31 234 ALA A CA 1
ATOM 1695 C C . ALA A 1 234 ? -16.901 17.651 -19.078 1.00 78.31 234 ALA A C 1
ATOM 1697 O O . ALA A 1 234 ? -16.689 18.693 -18.459 1.00 78.31 234 ALA A O 1
ATOM 1698 N N . GLY A 1 235 ? -15.895 16.878 -19.505 1.00 74.25 235 GLY A N 1
ATOM 1699 C CA . GLY A 1 235 ? -14.469 17.178 -19.323 1.00 74.25 235 GLY A CA 1
ATOM 1700 C C . GLY A 1 235 ? -13.905 16.851 -17.934 1.00 74.25 235 GLY A C 1
ATOM 1701 O O . GLY A 1 235 ? -12.727 16.529 -17.832 1.00 74.25 235 GLY A O 1
ATOM 1702 N N . MET A 1 236 ? -14.725 16.872 -16.877 1.00 80.69 236 MET A N 1
ATOM 1703 C CA . MET A 1 236 ? -14.373 16.317 -15.565 1.00 80.69 236 MET A CA 1
ATOM 1704 C C . MET A 1 236 ? -15.024 14.933 -15.403 1.00 80.69 236 MET A C 1
ATOM 1706 O O . MET A 1 236 ? -16.248 14.854 -15.538 1.00 80.69 236 MET A O 1
ATOM 1710 N N . PRO A 1 237 ? -14.259 13.863 -15.106 1.00 85.88 237 PRO A N 1
ATOM 1711 C CA . PRO A 1 237 ? -14.817 12.525 -14.925 1.00 85.88 237 PRO A CA 1
ATOM 1712 C C . PRO A 1 237 ? -15.815 12.497 -13.761 1.00 85.88 237 PRO A C 1
ATOM 1714 O O . PRO A 1 237 ? -15.447 12.744 -12.612 1.00 85.88 237 PRO A O 1
ATOM 1717 N N . MET A 1 238 ? -17.079 12.185 -14.048 1.00 91.50 238 MET A N 1
ATOM 1718 C CA . MET A 1 238 ? -18.118 12.020 -13.030 1.00 91.50 238 MET A CA 1
ATOM 1719 C C . MET A 1 238 ? -18.322 10.532 -12.728 1.00 91.50 238 MET A C 1
ATOM 1721 O O . MET A 1 238 ? -18.741 9.799 -13.628 1.00 91.50 238 MET A O 1
ATOM 1725 N N . PRO A 1 239 ? -18.050 10.063 -11.496 1.00 94.31 239 PRO A N 1
ATOM 1726 C CA . PRO A 1 239 ? -18.283 8.672 -11.137 1.00 94.31 239 PRO A CA 1
ATOM 1727 C C . PRO A 1 239 ? -19.784 8.375 -11.045 1.00 94.31 239 PRO A C 1
ATOM 1729 O O . PRO A 1 239 ? -20.569 9.179 -10.542 1.00 94.31 239 PRO A O 1
ATOM 1732 N N . ILE A 1 240 ? -20.174 7.189 -11.498 1.00 96.38 240 ILE A N 1
ATOM 1733 C CA . ILE A 1 240 ? -21.516 6.622 -11.378 1.00 96.38 240 ILE A CA 1
ATOM 1734 C C . ILE A 1 240 ? -21.355 5.179 -10.915 1.00 96.38 240 ILE A C 1
ATOM 1736 O O . ILE A 1 240 ? -20.736 4.367 -11.606 1.00 96.38 240 ILE A O 1
ATOM 1740 N N . GLY A 1 241 ? -21.908 4.855 -9.752 1.00 96.81 241 GLY A N 1
ATOM 1741 C CA . GLY A 1 241 ? -21.749 3.542 -9.139 1.00 96.81 241 GLY A CA 1
ATOM 1742 C C . GLY A 1 241 ? -21.895 3.595 -7.629 1.00 96.81 241 GLY A C 1
ATOM 1743 O O . GLY A 1 241 ? -22.500 4.519 -7.084 1.00 96.81 241 GLY A O 1
ATOM 1744 N N . GLU A 1 242 ? -21.343 2.602 -6.944 1.00 97.50 242 GLU A N 1
ATOM 1745 C CA . GLU A 1 242 ? -21.445 2.516 -5.492 1.00 97.50 242 GLU A CA 1
ATOM 1746 C C . GLU A 1 242 ? -20.205 1.916 -4.836 1.00 97.50 242 GLU A C 1
ATOM 1748 O O . GLU A 1 242 ? -19.500 1.090 -5.417 1.00 97.50 242 GLU A O 1
ATOM 1753 N N . VAL A 1 243 ? -19.974 2.333 -3.593 1.00 97.81 243 VAL A N 1
ATOM 1754 C CA . VAL A 1 243 ? -18.960 1.790 -2.692 1.00 97.81 243 VAL A CA 1
ATOM 1755 C C . VAL A 1 243 ? -19.643 1.396 -1.387 1.00 97.81 243 VAL A C 1
ATOM 1757 O O . VAL A 1 243 ? -20.388 2.174 -0.790 1.00 97.81 243 VAL A O 1
ATOM 1760 N N . ASN A 1 244 ? -19.387 0.173 -0.947 1.00 98.19 244 ASN A N 1
ATOM 1761 C CA . ASN A 1 244 ? -19.881 -0.409 0.286 1.00 98.19 244 ASN A CA 1
ATOM 1762 C C . ASN A 1 244 ? -18.714 -0.532 1.261 1.00 98.19 244 ASN A C 1
ATOM 1764 O O . ASN A 1 244 ? -17.730 -1.203 0.966 1.00 98.19 244 ASN A O 1
ATOM 1768 N N . LEU A 1 245 ? -18.839 0.103 2.420 1.00 98.19 245 LEU A N 1
ATOM 1769 C CA . LEU A 1 245 ? -17.838 0.127 3.477 1.00 98.19 245 LEU A CA 1
ATOM 1770 C C . LEU A 1 245 ? -18.407 -0.496 4.751 1.00 98.19 245 LEU A C 1
ATOM 1772 O O . LEU A 1 245 ? -19.579 -0.307 5.091 1.00 98.19 245 LEU A O 1
ATOM 1776 N N . ARG A 1 246 ? -17.555 -1.181 5.505 1.00 98.25 246 ARG A N 1
ATOM 1777 C CA . ARG A 1 246 ? -17.849 -1.687 6.845 1.00 98.25 246 ARG A CA 1
ATOM 1778 C C . ARG A 1 246 ? -16.683 -1.351 7.762 1.00 98.25 246 ARG A C 1
ATOM 1780 O O . ARG A 1 246 ? -15.544 -1.667 7.448 1.00 98.25 246 ARG A O 1
ATOM 1787 N N . LEU A 1 247 ? -16.988 -0.752 8.904 1.00 98.19 247 LEU A N 1
ATOM 1788 C CA . LEU A 1 247 ? -16.034 -0.364 9.933 1.00 98.19 247 LEU A CA 1
ATOM 1789 C C . LEU A 1 247 ? -16.421 -1.033 11.255 1.00 98.19 247 LEU A C 1
ATOM 1791 O O . LEU A 1 247 ? -17.528 -0.820 11.741 1.00 98.19 247 LEU A O 1
ATOM 1795 N N . ALA A 1 248 ? -15.528 -1.828 11.832 1.00 98.19 248 ALA A N 1
ATOM 1796 C CA . ALA A 1 248 ? -15.698 -2.500 13.117 1.00 98.19 248 ALA A CA 1
ATOM 1797 C C . ALA A 1 248 ? -14.594 -2.079 14.100 1.00 98.19 248 ALA A C 1
ATOM 1799 O O . ALA A 1 248 ? -13.477 -1.783 13.678 1.00 98.19 248 ALA A O 1
ATOM 1800 N N . GLY A 1 249 ? -14.892 -2.037 15.400 1.00 97.25 249 GLY A N 1
ATOM 1801 C CA . GLY A 1 249 ? -13.901 -1.768 16.456 1.00 97.25 249 GLY A CA 1
ATOM 1802 C C . GLY A 1 249 ? -13.456 -0.303 16.576 1.00 97.25 249 GLY A C 1
ATOM 1803 O O . GLY A 1 249 ? -12.569 0.023 17.366 1.00 97.25 249 GLY A O 1
ATOM 1804 N N . ALA A 1 250 ? -14.031 0.602 15.779 1.00 95.94 250 ALA A N 1
ATOM 1805 C CA . ALA A 1 250 ? -13.590 1.992 15.725 1.00 95.94 250 ALA A CA 1
ATOM 1806 C C . ALA A 1 250 ? -13.915 2.771 17.004 1.00 95.94 250 ALA A C 1
ATOM 1808 O O . ALA A 1 250 ? -13.126 3.630 17.402 1.00 95.94 250 ALA A O 1
ATOM 1809 N N . ASN A 1 251 ? -15.051 2.506 17.661 1.00 95.19 251 ASN A N 1
ATOM 1810 C CA . ASN A 1 251 ? -15.374 3.202 18.905 1.00 95.19 251 ASN A CA 1
ATOM 1811 C C . ASN A 1 251 ? -14.469 2.749 20.043 1.00 95.19 251 ASN A C 1
ATOM 1813 O O . ASN A 1 251 ? -13.966 3.621 20.751 1.00 95.19 251 ASN A O 1
ATOM 1817 N N . ALA A 1 252 ? -14.210 1.443 20.162 1.00 96.38 252 ALA A N 1
ATOM 1818 C CA . ALA A 1 252 ? -13.273 0.899 21.138 1.00 96.38 252 ALA A CA 1
ATOM 1819 C C . ALA A 1 252 ? -11.853 1.446 20.927 1.00 96.38 252 ALA A C 1
ATOM 1821 O O . ALA A 1 252 ? -11.217 1.890 21.883 1.00 96.38 252 ALA A O 1
ATOM 1822 N N . LEU A 1 253 ? -11.379 1.499 19.676 1.00 96.38 253 LEU A N 1
ATOM 1823 C CA . LEU A 1 253 ? -10.088 2.108 19.352 1.00 96.38 253 LEU A CA 1
ATOM 1824 C C . LEU A 1 253 ? -10.039 3.581 19.784 1.00 96.38 253 LEU A C 1
ATOM 1826 O O . LEU A 1 253 ? -9.093 3.994 20.448 1.00 96.38 253 LEU A O 1
ATOM 1830 N N . MET A 1 254 ? -11.064 4.373 19.454 1.00 95.81 254 MET A N 1
ATOM 1831 C CA . MET A 1 254 ? -11.130 5.780 19.866 1.00 95.81 254 MET A CA 1
ATOM 1832 C C . MET A 1 254 ? -11.126 5.950 21.394 1.00 95.81 254 MET A C 1
ATOM 1834 O O . MET A 1 254 ? -10.445 6.842 21.899 1.00 95.81 254 MET A O 1
ATOM 1838 N N . ASP A 1 255 ? -11.842 5.099 22.132 1.00 95.75 255 ASP A N 1
ATOM 1839 C CA . ASP A 1 255 ? -11.860 5.134 23.599 1.00 95.75 255 ASP A CA 1
ATOM 1840 C C . ASP A 1 255 ? -10.480 4.800 24.189 1.00 95.75 255 ASP A C 1
ATOM 1842 O O . ASP A 1 255 ? -10.017 5.487 25.103 1.00 95.75 255 ASP A O 1
ATOM 1846 N N . ASN A 1 256 ? -9.777 3.816 23.620 1.00 95.94 256 ASN A N 1
ATOM 1847 C CA . ASN A 1 256 ? -8.412 3.472 24.023 1.00 95.94 256 ASN A CA 1
ATOM 1848 C C . ASN A 1 256 ? -7.431 4.622 23.755 1.00 95.94 256 ASN A C 1
ATOM 1850 O O . ASN A 1 256 ? -6.639 4.971 24.629 1.00 95.94 256 ASN A O 1
ATOM 1854 N N . LEU A 1 257 ? -7.515 5.272 22.590 1.00 94.81 257 LEU A N 1
ATOM 1855 C CA . LEU A 1 257 ? -6.661 6.418 22.257 1.00 94.81 257 LEU A CA 1
ATOM 1856 C C . LEU A 1 257 ? -6.886 7.607 23.205 1.00 94.81 257 LEU A C 1
ATOM 1858 O O . LEU A 1 257 ? -5.931 8.297 23.565 1.00 94.81 257 LEU A O 1
ATOM 1862 N N . VAL A 1 258 ? -8.126 7.832 23.650 1.00 95.50 258 VAL A N 1
ATOM 1863 C CA . VAL A 1 258 ? -8.442 8.828 24.688 1.00 95.50 258 VAL A CA 1
ATOM 1864 C C . VAL A 1 258 ? -7.858 8.422 26.035 1.00 95.50 258 VAL A C 1
ATOM 1866 O O . VAL A 1 258 ? -7.256 9.258 26.709 1.00 95.50 258 VAL A O 1
ATOM 1869 N N . ALA A 1 259 ? -8.007 7.156 26.433 1.00 94.25 259 ALA A N 1
ATOM 1870 C CA . ALA A 1 259 ? -7.476 6.647 27.697 1.00 94.25 259 ALA A CA 1
ATOM 1871 C C . ALA A 1 259 ? -5.944 6.763 27.775 1.00 94.25 259 ALA A C 1
ATOM 1873 O O . ALA A 1 259 ? -5.401 7.061 28.837 1.00 94.25 259 ALA A O 1
ATOM 1874 N N . MET A 1 260 ? -5.260 6.601 26.640 1.00 94.25 260 MET A N 1
ATOM 1875 C CA . MET A 1 260 ? -3.813 6.791 26.506 1.00 94.25 260 MET A CA 1
ATOM 1876 C C . MET A 1 260 ? -3.392 8.268 26.418 1.00 94.25 260 MET A C 1
ATOM 1878 O O . MET A 1 260 ? -2.201 8.570 26.429 1.00 94.25 260 MET A O 1
ATOM 1882 N N . GLY A 1 261 ? -4.342 9.203 26.300 1.00 92.19 261 GLY A N 1
ATOM 1883 C CA . GLY A 1 261 ? -4.058 10.626 26.107 1.00 92.19 261 GLY A CA 1
ATOM 1884 C C . GLY A 1 261 ? -3.528 10.981 24.712 1.00 92.19 261 GLY A C 1
ATOM 1885 O O . GLY A 1 261 ? -3.039 12.091 24.517 1.00 92.19 261 GLY A O 1
ATOM 1886 N N . LEU A 1 262 ? -3.633 10.065 23.742 1.00 92.19 262 LEU A N 1
ATOM 1887 C CA . LEU A 1 262 ? -3.204 10.271 22.354 1.00 92.19 262 LEU A CA 1
ATOM 1888 C C . LEU A 1 262 ? -4.232 11.053 21.529 1.00 92.19 262 LEU A C 1
ATOM 1890 O O . LEU A 1 262 ? -3.881 11.638 20.506 1.00 92.19 262 LEU A O 1
ATOM 1894 N N . MET A 1 263 ? -5.494 11.087 21.970 1.00 94.19 263 MET A N 1
ATOM 1895 C CA . MET A 1 263 ? -6.555 11.862 21.328 1.00 94.19 263 MET A CA 1
ATOM 1896 C C . MET A 1 263 ? -7.402 12.627 22.361 1.00 94.19 263 MET A C 1
ATOM 1898 O O . MET A 1 263 ? -7.835 12.042 23.355 1.00 94.19 263 MET A O 1
ATOM 1902 N N . PRO A 1 264 ? -7.692 13.923 22.146 1.00 95.88 264 PRO A N 1
ATOM 1903 C CA . PRO A 1 264 ? -8.649 14.665 22.963 1.00 95.88 264 PRO A CA 1
ATOM 1904 C C . PRO A 1 264 ? -10.080 14.127 22.818 1.00 95.88 264 PRO A C 1
ATOM 1906 O O . PRO A 1 264 ? -10.519 13.799 21.715 1.00 95.88 264 PRO A O 1
ATOM 1909 N N . GLN A 1 265 ? -10.852 14.137 23.910 1.00 94.25 265 GLN A N 1
ATOM 1910 C CA . GLN A 1 265 ? -12.257 13.694 23.904 1.00 94.25 265 GLN A CA 1
ATOM 1911 C C . GLN A 1 265 ? -13.121 14.452 22.887 1.00 94.25 265 GLN A C 1
ATOM 1913 O O . GLN A 1 265 ? -13.923 13.837 22.186 1.00 94.25 265 GLN A O 1
ATOM 1918 N N . ASP A 1 266 ? -12.919 15.764 22.748 1.00 94.44 266 ASP A N 1
ATOM 1919 C CA . ASP A 1 266 ? -13.668 16.591 21.794 1.00 94.44 266 ASP A CA 1
ATOM 1920 C C . ASP A 1 266 ? -13.436 16.154 20.339 1.00 94.44 266 ASP A C 1
ATOM 1922 O O . ASP A 1 266 ? -14.364 16.171 19.528 1.00 94.44 266 ASP A O 1
ATOM 1926 N N . GLN A 1 267 ? -12.217 15.707 20.010 1.00 93.44 267 GLN A N 1
ATOM 1927 C CA . GLN A 1 267 ? -11.899 15.193 18.677 1.00 93.44 267 GLN A CA 1
ATOM 1928 C C . GLN A 1 267 ? -12.591 13.853 18.417 1.00 93.44 267 GLN A C 1
ATOM 1930 O O . GLN A 1 267 ? -13.136 13.661 17.332 1.00 93.44 267 GLN A O 1
ATOM 1935 N N . VAL A 1 268 ? -12.655 12.964 19.414 1.00 94.06 268 VAL A N 1
ATOM 1936 C CA . VAL A 1 268 ? -13.410 11.703 19.305 1.00 94.06 268 VAL A CA 1
ATOM 1937 C C . VAL A 1 268 ? -14.904 11.960 19.133 1.00 94.06 268 VAL A C 1
ATOM 1939 O O . VAL A 1 268 ? -15.542 11.333 18.288 1.00 94.06 268 VAL A O 1
ATOM 1942 N N . MET A 1 269 ? -15.483 12.895 19.889 1.00 93.88 269 MET A N 1
ATOM 1943 C CA . MET A 1 269 ? -16.899 13.250 19.738 1.00 93.88 269 MET A CA 1
ATOM 1944 C C . MET A 1 269 ? -17.192 13.807 18.345 1.00 93.88 269 MET A C 1
ATOM 1946 O O . MET A 1 269 ? -18.172 13.405 17.715 1.00 93.88 269 MET A O 1
ATOM 1950 N N . PHE A 1 270 ? -16.317 14.677 17.834 1.00 93.25 270 PHE A N 1
ATOM 1951 C CA . PHE A 1 270 ? -16.415 15.179 16.468 1.00 93.25 270 PHE A CA 1
ATOM 1952 C C . PHE A 1 270 ? -16.297 14.052 15.430 1.00 93.25 270 PHE A C 1
ATOM 1954 O O . PHE A 1 270 ? -17.120 13.976 14.519 1.00 93.25 270 PHE A O 1
ATOM 1961 N N . ALA A 1 271 ? -15.336 13.138 15.589 1.00 93.44 271 ALA A N 1
ATOM 1962 C CA . ALA A 1 271 ? -15.155 11.997 14.695 1.00 93.44 271 ALA A CA 1
ATOM 1963 C C . ALA A 1 271 ? -16.391 11.082 14.673 1.00 93.44 271 ALA A C 1
ATOM 1965 O O . ALA A 1 271 ? -16.879 10.737 13.599 1.00 93.44 271 ALA A O 1
ATOM 1966 N N . ARG A 1 272 ? -16.962 10.756 15.841 1.00 93.31 272 ARG A N 1
ATOM 1967 C CA . ARG A 1 272 ? -18.203 9.967 15.953 1.00 93.31 272 ARG A CA 1
ATOM 1968 C C . ARG A 1 272 ? -19.387 10.649 15.278 1.00 93.31 272 ARG A C 1
ATOM 1970 O O . ARG A 1 272 ? -20.154 9.990 14.580 1.00 93.31 272 ARG A O 1
ATOM 1977 N N . MET A 1 273 ? -19.522 11.963 15.452 1.00 92.69 273 MET A N 1
ATOM 1978 C CA . MET A 1 273 ? -20.563 12.740 14.781 1.00 92.69 273 MET A CA 1
ATOM 1979 C C . MET A 1 273 ? -20.400 12.685 13.257 1.00 92.69 273 MET A C 1
ATOM 1981 O O . MET A 1 273 ? -21.372 12.412 12.559 1.00 92.69 273 MET A O 1
ATOM 1985 N N . MET A 1 274 ? -19.181 12.885 12.744 1.00 91.50 274 MET A N 1
ATOM 1986 C CA . MET A 1 274 ? -18.891 12.808 11.308 1.00 91.50 274 MET A CA 1
ATOM 1987 C C . MET A 1 274 ? -19.145 11.409 10.740 1.00 91.50 274 MET A C 1
ATOM 1989 O O . MET A 1 274 ? -19.748 11.290 9.677 1.00 91.50 274 MET A O 1
ATOM 1993 N N . LEU A 1 275 ? -18.754 10.350 11.455 1.00 92.62 275 LEU A N 1
ATOM 1994 C CA . LEU A 1 275 ? -19.063 8.971 11.067 1.00 92.62 275 LEU A CA 1
ATOM 1995 C C . LEU A 1 275 ? -20.577 8.746 10.974 1.00 92.62 275 LEU A C 1
ATOM 1997 O O . LEU A 1 275 ? -21.042 8.144 10.011 1.00 92.62 275 LEU A O 1
ATOM 2001 N N . GLY A 1 276 ? -21.351 9.290 11.916 1.00 91.25 276 GLY A N 1
ATOM 2002 C CA . GLY A 1 276 ? -22.812 9.202 11.911 1.00 91.25 276 GLY A CA 1
ATOM 2003 C C . GLY A 1 276 ? -23.505 9.929 10.751 1.00 91.25 276 GLY A C 1
ATOM 2004 O O . GLY A 1 276 ? -24.663 9.631 10.474 1.00 91.25 276 GLY A O 1
ATOM 2005 N N . LEU A 1 277 ? -22.826 10.850 10.052 1.00 91.19 277 LEU A N 1
ATOM 2006 C CA . LEU A 1 277 ? -23.371 11.493 8.846 1.00 91.19 277 LEU A CA 1
ATOM 2007 C C . LEU A 1 277 ? -23.334 10.571 7.622 1.00 91.19 277 LEU A C 1
ATOM 2009 O O . LEU A 1 277 ? -24.182 10.692 6.741 1.00 91.19 277 LEU A O 1
ATOM 2013 N N . TYR A 1 278 ? -22.358 9.661 7.559 1.00 93.25 278 TYR A N 1
ATOM 2014 C CA . TYR A 1 278 ? -22.100 8.837 6.374 1.00 93.25 278 TYR A CA 1
ATOM 2015 C C . TYR A 1 278 ? -22.290 7.341 6.613 1.00 93.25 278 TYR A C 1
ATOM 2017 O O . TYR A 1 278 ? -22.361 6.581 5.649 1.00 93.25 278 TYR A O 1
ATOM 2025 N N . ALA A 1 279 ? -22.397 6.888 7.860 1.00 95.56 279 ALA A N 1
ATOM 2026 C CA . ALA A 1 279 ? -22.517 5.481 8.210 1.00 95.56 279 ALA A CA 1
ATOM 2027 C C . ALA A 1 279 ? -23.693 5.227 9.158 1.00 95.56 279 ALA A C 1
ATOM 2029 O O . ALA A 1 279 ? -24.077 6.076 9.960 1.00 95.56 279 ALA A O 1
ATOM 2030 N N . VAL A 1 280 ? -24.243 4.019 9.077 1.00 96.25 280 VAL A N 1
ATOM 2031 C CA . VAL A 1 280 ? -25.323 3.536 9.938 1.00 96.25 280 VAL A CA 1
ATOM 2032 C C . VAL A 1 280 ? -24.831 2.381 10.817 1.00 96.25 280 VAL A C 1
ATOM 2034 O O . VAL A 1 280 ? -24.037 1.557 10.351 1.00 96.25 280 VAL A O 1
ATOM 2037 N N . PRO A 1 281 ? -25.286 2.279 12.078 1.00 95.75 281 PRO A N 1
ATOM 2038 C CA . PRO A 1 281 ? -24.987 1.129 12.928 1.00 95.75 281 PRO A CA 1
ATOM 2039 C C . PRO A 1 281 ? -25.493 -0.185 12.325 1.00 95.75 281 PRO A C 1
ATOM 2041 O O . PRO A 1 281 ? -26.613 -0.253 11.822 1.00 95.75 281 PRO A O 1
ATOM 2044 N N . SER A 1 282 ? -24.681 -1.240 12.415 1.00 95.12 282 SER A N 1
ATOM 2045 C CA . SER A 1 282 ? -25.014 -2.586 11.911 1.00 95.12 282 SER A CA 1
ATOM 2046 C C . SER A 1 282 ? -24.695 -3.720 12.895 1.00 95.12 282 SER A C 1
ATOM 2048 O O . SER A 1 282 ? -24.802 -4.895 12.550 1.00 95.12 282 SER A O 1
ATOM 2050 N N . GLY A 1 283 ? -24.325 -3.388 14.132 1.00 92.69 283 GLY A N 1
ATOM 2051 C CA . GLY A 1 283 ? -23.988 -4.341 15.186 1.00 92.69 283 GLY A CA 1
ATOM 2052 C C . GLY A 1 283 ? -23.333 -3.644 16.373 1.00 92.69 283 GLY A C 1
ATOM 2053 O O . GLY A 1 283 ? -23.328 -2.414 16.442 1.00 92.69 283 GLY A O 1
ATOM 2054 N N . ASP A 1 284 ? -22.773 -4.436 17.288 1.00 92.62 284 ASP A N 1
ATOM 2055 C CA . ASP A 1 284 ? -21.947 -3.902 18.372 1.00 92.62 284 ASP A CA 1
ATOM 2056 C C . ASP A 1 284 ? -20.605 -3.409 17.816 1.00 92.62 284 ASP A C 1
ATOM 2058 O O . ASP A 1 284 ? -19.986 -4.089 16.994 1.00 92.62 284 ASP A O 1
ATOM 2062 N N . ASP A 1 285 ? -20.231 -2.184 18.184 1.00 95.62 285 ASP A N 1
ATOM 2063 C CA . ASP A 1 285 ? -19.115 -1.406 17.624 1.00 95.62 285 ASP A CA 1
ATOM 2064 C C . ASP A 1 285 ? -18.884 -1.604 16.110 1.00 95.62 285 ASP A C 1
ATOM 2066 O O . ASP A 1 285 ? -17.764 -1.806 15.640 1.00 95.62 285 ASP A O 1
ATOM 2070 N N . THR A 1 286 ? -19.972 -1.608 15.335 1.00 97.56 286 THR A N 1
ATOM 2071 C CA . THR A 1 286 ? -19.924 -1.848 13.891 1.00 97.56 286 THR A CA 1
ATOM 2072 C C . THR A 1 286 ? -20.799 -0.850 13.141 1.00 97.56 286 THR A C 1
ATOM 2074 O O . THR A 1 286 ? -21.993 -0.699 13.414 1.00 97.56 286 THR A O 1
ATOM 2077 N N . LEU A 1 287 ? -20.21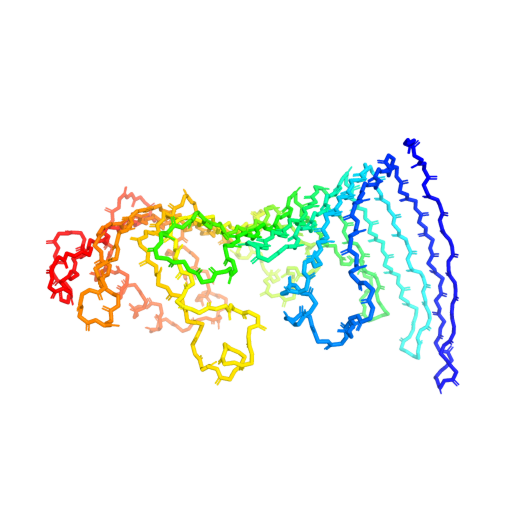5 -0.217 12.129 1.00 97.62 287 LEU A N 1
ATOM 2078 C CA . LEU A 1 287 ? -20.838 0.728 11.214 1.00 97.62 287 LEU A CA 1
ATOM 2079 C C . LEU A 1 287 ? -20.741 0.202 9.777 1.00 97.62 287 LEU A C 1
ATOM 2081 O O . LEU A 1 287 ? -19.745 -0.400 9.384 1.00 97.62 287 LEU A O 1
ATOM 2085 N N . THR A 1 288 ? -21.767 0.453 8.974 1.00 97.81 288 THR A N 1
ATOM 2086 C CA . THR A 1 288 ? -21.743 0.228 7.523 1.00 97.81 288 THR A CA 1
ATOM 2087 C C . THR A 1 288 ? -22.092 1.514 6.802 1.00 97.81 288 THR A C 1
ATOM 2089 O O . THR A 1 288 ? -22.930 2.279 7.276 1.00 97.81 288 THR A O 1
ATOM 2092 N N . SER A 1 289 ? -21.482 1.744 5.649 1.00 97.50 289 SER A N 1
ATOM 2093 C CA . SER A 1 289 ? -21.781 2.884 4.795 1.00 97.50 289 SER A CA 1
ATOM 2094 C C . SER A 1 289 ? -21.933 2.415 3.360 1.00 97.50 289 SER A C 1
ATOM 2096 O O . SER A 1 289 ? -21.042 1.763 2.821 1.00 97.50 289 SER A O 1
ATOM 2098 N N . LYS A 1 290 ? -23.066 2.743 2.747 1.00 97.75 290 LYS A N 1
ATOM 2099 C CA . LYS A 1 290 ? -23.258 2.618 1.307 1.00 97.75 290 LYS A CA 1
ATOM 2100 C C . LYS A 1 290 ? -23.199 4.007 0.689 1.00 97.75 290 LYS A C 1
ATOM 2102 O O . LYS A 1 290 ? -24.093 4.815 0.944 1.00 97.75 290 LYS A O 1
ATOM 2107 N N . ILE A 1 291 ? -22.178 4.270 -0.118 1.00 97.19 291 ILE A N 1
ATOM 2108 C CA . ILE A 1 291 ? -22.024 5.517 -0.866 1.00 97.19 291 ILE A CA 1
ATOM 2109 C C . ILE A 1 291 ? -22.423 5.263 -2.317 1.00 97.19 291 ILE A C 1
ATOM 2111 O O . ILE A 1 291 ? -21.817 4.432 -2.984 1.00 97.19 291 ILE A O 1
ATOM 2115 N N . GLU A 1 292 ? -23.440 5.966 -2.807 1.00 97.12 292 GLU A N 1
ATOM 2116 C CA . GLU A 1 292 ? -23.901 5.893 -4.196 1.00 97.12 292 GLU A CA 1
ATOM 2117 C C . GLU A 1 292 ? -23.589 7.207 -4.918 1.00 97.12 292 GLU A C 1
ATOM 2119 O O . GLU A 1 292 ? -24.017 8.282 -4.489 1.00 97.12 292 GLU A O 1
ATOM 2124 N N . PHE A 1 293 ? -22.913 7.104 -6.056 1.00 96.19 293 PHE A N 1
ATOM 2125 C CA . PHE A 1 293 ? -22.664 8.199 -6.984 1.00 96.19 293 PHE A CA 1
ATOM 2126 C C . PHE A 1 293 ? -23.657 8.090 -8.141 1.00 96.19 293 PHE A C 1
ATOM 2128 O O . PHE A 1 293 ? -23.730 7.059 -8.815 1.00 96.19 293 PHE A O 1
ATOM 2135 N N . LYS A 1 294 ? -24.463 9.134 -8.354 1.00 93.56 294 LYS A N 1
ATOM 2136 C CA . LYS A 1 294 ? -25.529 9.156 -9.366 1.00 93.56 294 LYS A CA 1
ATOM 2137 C C . LYS A 1 294 ? -25.301 10.255 -10.394 1.00 93.56 294 LYS A C 1
ATOM 2139 O O . LYS A 1 294 ? -24.559 11.211 -10.172 1.00 93.56 294 LYS A O 1
ATOM 2144 N N . GLU A 1 295 ? -26.009 10.121 -11.512 1.00 89.50 295 GLU A N 1
ATOM 2145 C CA . GLU A 1 295 ? -26.012 11.099 -12.598 1.00 89.50 295 GLU A CA 1
ATOM 2146 C C . GLU A 1 295 ? -26.226 12.536 -12.096 1.00 89.50 295 GLU A C 1
ATOM 2148 O O . GLU A 1 295 ? -27.021 12.803 -11.183 1.00 89.50 295 GLU A O 1
ATOM 2153 N N . GLY A 1 296 ? -25.516 13.476 -12.722 1.00 84.94 296 GLY A N 1
ATOM 2154 C CA . GLY A 1 296 ? -25.544 14.888 -12.344 1.00 84.94 296 GLY A CA 1
ATOM 2155 C C . GLY A 1 296 ? -24.756 15.217 -11.073 1.00 84.94 296 GLY A C 1
ATOM 2156 O O . GLY A 1 296 ? -24.994 16.272 -10.491 1.00 84.94 296 GLY A O 1
ATOM 2157 N N . GLY A 1 297 ? -23.852 14.330 -10.637 1.00 86.31 297 GLY A N 1
ATOM 2158 C CA . GLY A 1 297 ? -22.936 14.569 -9.516 1.00 86.31 297 GLY A CA 1
ATOM 2159 C C . GLY A 1 297 ? -23.573 14.440 -8.132 1.00 86.31 297 GLY A C 1
ATOM 2160 O O . GLY A 1 297 ? -23.011 14.936 -7.160 1.00 86.31 297 GLY A O 1
ATOM 2161 N N . LYS A 1 298 ? -24.743 13.798 -8.032 1.00 92.44 298 LYS A N 1
ATOM 2162 C CA . LYS A 1 298 ? -25.435 13.598 -6.753 1.00 92.44 298 LYS A CA 1
ATOM 2163 C C . LYS A 1 298 ? -24.790 12.457 -5.982 1.00 92.44 298 LYS A C 1
ATOM 2165 O O . LYS A 1 298 ? -24.598 11.374 -6.540 1.00 92.44 298 LYS A O 1
ATOM 2170 N N . ILE A 1 299 ? -24.547 12.668 -4.695 1.00 94.25 299 ILE A N 1
ATOM 2171 C CA . ILE A 1 299 ? -23.951 11.665 -3.811 1.00 94.25 299 ILE A CA 1
ATOM 2172 C C . ILE A 1 299 ? -24.948 11.326 -2.712 1.00 94.25 299 ILE A C 1
ATOM 2174 O O . ILE A 1 299 ? -25.493 12.207 -2.043 1.00 94.25 299 ILE A O 1
ATOM 2178 N N . PHE A 1 300 ? -25.178 10.033 -2.516 1.00 95.88 300 PHE A N 1
ATOM 2179 C CA . PHE A 1 300 ? -26.022 9.520 -1.448 1.00 95.88 300 PHE A CA 1
ATOM 2180 C C . PHE A 1 300 ? -25.191 8.680 -0.489 1.00 95.88 300 PHE A C 1
ATOM 2182 O O . PHE A 1 300 ? -24.418 7.834 -0.923 1.00 95.88 300 PHE A O 1
ATOM 2189 N N . ALA A 1 301 ? -25.393 8.875 0.808 1.00 96.12 301 ALA A N 1
ATOM 2190 C CA . ALA A 1 301 ? -24.903 7.987 1.849 1.00 96.12 301 ALA A CA 1
ATOM 2191 C C . ALA A 1 301 ? -26.107 7.305 2.504 1.00 96.12 301 ALA A C 1
ATOM 2193 O O . ALA A 1 301 ? -26.994 7.968 3.043 1.00 96.12 301 ALA A O 1
ATOM 2194 N N . ASN A 1 302 ? -26.175 5.977 2.431 1.00 95.69 302 ASN A N 1
ATOM 2195 C CA . ASN A 1 302 ? -27.255 5.167 3.008 1.00 95.69 302 ASN A CA 1
ATOM 2196 C C . ASN A 1 302 ? -28.659 5.626 2.558 1.00 95.69 302 ASN A C 1
ATOM 2198 O O . ASN A 1 302 ? -29.602 5.671 3.348 1.00 95.69 302 ASN A O 1
ATOM 2202 N N . GLY A 1 303 ? -28.792 6.016 1.286 1.00 91.56 303 GLY A N 1
ATOM 2203 C CA . GLY A 1 303 ? -30.038 6.522 0.703 1.00 91.56 303 GLY A CA 1
ATOM 2204 C C . GLY A 1 303 ? -30.377 7.985 1.025 1.00 91.56 303 GLY A C 1
ATOM 2205 O O . GLY A 1 303 ? -31.366 8.496 0.500 1.00 91.56 303 GLY A O 1
ATOM 2206 N N . GLN A 1 304 ? -29.573 8.685 1.831 1.00 92.44 304 GLN A N 1
ATOM 2207 C CA . GLN A 1 304 ? -29.724 10.119 2.094 1.00 92.44 304 GLN A CA 1
ATOM 2208 C C . GLN A 1 304 ? -28.786 10.929 1.204 1.00 92.44 304 GLN A C 1
ATOM 2210 O O . GLN A 1 304 ? -27.607 10.606 1.099 1.00 92.44 304 GLN A O 1
ATOM 2215 N N . GLN A 1 305 ? -29.296 11.980 0.559 1.00 92.44 305 GLN A N 1
ATOM 2216 C CA . GLN A 1 305 ? -28.458 12.841 -0.271 1.00 92.44 305 GLN A CA 1
ATOM 2217 C C . GLN A 1 305 ? -27.540 13.688 0.617 1.00 92.44 305 GLN A C 1
ATOM 2219 O O . GLN A 1 305 ? -28.021 14.419 1.483 1.00 92.44 305 GLN A O 1
ATOM 2224 N N . VAL A 1 306 ? -26.235 13.587 0.380 1.00 90.31 306 VAL A N 1
ATOM 2225 C CA . VAL A 1 306 ? -25.190 14.324 1.108 1.00 90.31 306 VAL A CA 1
ATOM 2226 C C . VAL A 1 306 ? -24.523 15.394 0.242 1.00 90.31 306 VAL A C 1
ATOM 2228 O O . VAL A 1 306 ? -23.959 16.341 0.787 1.00 90.31 306 VAL A O 1
ATOM 2231 N N . GLN A 1 307 ? -24.635 15.279 -1.088 1.00 82.38 307 GLN A N 1
ATOM 2232 C CA . GLN A 1 307 ? -24.193 16.277 -2.063 1.00 82.38 307 GLN A CA 1
ATOM 2233 C C . GLN A 1 307 ? -25.082 16.258 -3.312 1.00 82.38 307 GLN A C 1
ATOM 2235 O O . GLN A 1 307 ? -25.562 15.168 -3.704 1.00 82.38 307 GLN A O 1
#

=== Feature glossary ===
Key to the feature types in this record:

Secondary structure (8-state, DSSP). Secondary structure is the local, repeating backbone conformation. DSSP classifies it into eight states by reading the hydrogen-bond network: three helix types (H, G, I), two β types (E, B), two non-regular types (T, S), and unstructured coil (-).

Backbone torsions (φ/ψ). Backbone dihedral angles. Every residue except chain termini has a φ (preceding-C → N → Cα → C) and a ψ (N → Cα → C → next-N). They are reported in degrees following the IUPAC sign convention. Secondary structure is essentially a statement about which (φ, ψ) basin each residue occupies.

Predicted aligned error. Predicted Aligned Error (PAE) is an AlphaFold confidence matrix: entry (i, j) is the expected error in the position of residue j, in ångströms, when the prediction is superimposed on the true structure at residue i. Low PAE within a block of residues means that block is internally rigid and well-predicted; high PAE between two blocks means their relative placement is uncertain even if each block individually is confident.

B-factor. B-factor (Debye–Waller factor) reflects atomic displacement in the crystal lattice. It is an experimental observable (units Å²), not a prediction; low values mean the atom is pinned down, high values mean it moves or is heterogeneous across the crystal.

Secondary structure (3-state, P-SEA). Three-state secondary structure (P-SEA) collapses the eight DSSP classes into helix (a), strand (b), and coil (c). P-SEA assigns these from Cα geometry alone — distances and angles — without requiring backbone oxygens, so it works on any Cα trace.

Sequence. Primary structure: the covalent order of the twenty standard amino acids along the backbone. Two proteins with the same sequence will (almost always) fold to the same structure; two with 30% identity often share a fold but not the details.

pLDDT. pLDDT is the predicted lDDT-Cα score: AlphaFold's confidence that the local environment of each residue (all inter-atomic distances within 15 Å) is correctly placed. It is a per-residue number between 0 and 100, with higher meaning more reliable.

InterPro / GO / CATH / organism. Functional annotations link the protein to curated databases. InterPro entries identify conserved domains and families by matching the sequence against member-database signatures (Pfam, PROSITE, CDD, …). Gene Ontology (GO) terms describe molecular function, biological process, and cellular component in a controlled vocabulary. CATH places the structure in a hierarchical fold classification (Class/Architecture/Topology/Homologous-superfamily). The organism is the source species.

Contact-map, Ramachandran, and PAE plots. Three diagnostic plots accompany the record. The Cα contact map visualizes the tertiary structure as a 2D adjacency matrix (8 Å cutoff, sequence-local contacts suppressed). The Ramachandran plot shows the distribution of backbone (φ, ψ) torsions, with points in the α and β basins reflecting secondary structure content. The PAE plot shows AlphaFold's inter-residue confidence as a color matrix.

mmCIF coordinates. The mmCIF table is the protein's shape written out atom by atom. For each backbone N, Cα, C, and carbonyl O, it records an (x, y, z) coordinate triple in Å plus the residue type, chain letter, and residue number.

Radius of gyration, Cα contacts, bounding box. Three whole-structure scalars: the radius of gyration (RMS distance of Cα from centroid, in Å), the count of Cα–Cα contacts (pairs closer than 8 Å and separated by more than four residues in sequence — i.e. tertiary, not local, contacts), and the bounding-box dimensions. Together they distinguish compact globular folds from extended fibres or disordered chains.

Foldseek 3Di. The Foldseek 3Di string encodes local tertiary geometry as a 20-letter alphabet — one character per residue — derived from the relative positions of nearby Cα atoms. Unlike the amino-acid sequence, 3Di is a direct function of the 3D structure, so two proteins with the same fold have similar 3Di strings even at low sequence identity.

Rendered structure images. Six rendered views show the 3D structure from the faces of a cube — i.e. along ±x, ±y, ±z. Rendering representation is drawn randomly per protein from cartoon (secondary-structure ribbons), sticks (backbone bonds), or molecular surface; coloring is either N→C rainbow (blue at the N-terminus through red at the C-terminus) or one color per chain.

Nearest PDB structures. The Foldseek neighbor list gives the closest experimentally determined structures in the PDB, ranked by structural alignment. TM-score near 1 means near-identical fold; near 0.3 means only rough topology match. This is how one finds what a novel AlphaFold prediction most resembles in the solved-structure universe.

Solvent-accessible surface area. SASA measures how much of the protein is reachable by solvent. It is computed by rolling a water-sized probe over the atomic surface and summing the exposed area (Å²). Per-residue SASA distinguishes core (buried, low SASA) from surface (exposed, high SASA) residues; total SASA is a whole-molecule size measure.